Protein 7O6I (pdb70)

Organism: Homo sapiens (NCBI:txid9606)

InterPro domains:
  IPR000308 14-3-3 protein [PIRSF000868] (2-239)
  IPR000308 14-3-3 protein [PR00305] (35-64)
  IPR000308 14-3-3 protein [PR00305] (84-108)
  IPR000308 14-3-3 protein [PR00305] (115-137)
  IPR000308 14-3-3 protein [PR00305] (150-176)
  IPR000308 14-3-3 protein [PR00305] (177-203)
  IPR000308 14-3-3 protein [PR00305] (204-233)
  IPR000308 14-3-3 protein [PTHR18860] (4-234)
  IPR023409 14-3-3 protein, conserved site [PS00796] (41-51)
  IPR023409 14-3-3 protein, conserved site [PS00797] (213-232)
  IPR023410 14-3-3 domain [PF00244] (9-231)
  IPR023410 14-3-3 domain [SM00101] (3-244)
  IPR036815 14-3-3 domain superfamily [G3DSA:1.20.190.20] (1-242)
  IPR036815 14-3-3 domain superfamily [SSF48445] (1-232)
  IPR037435 14-3-3 protein sigma [cd10019] (1-242)

GO terms:
  GO:0001836 release of cytochrome c from mitochondria (P, IDA)
  GO:0008630 intrinsic apoptotic signaling pathway in response to DNA damage (P, IDA)
  GO:0005515 protein binding (F, IPI)
  GO:0050815 phosphoserine residue binding (F, IDA)
  GO:0005634 nucleus (C, IDA)
  GO:0005737 cytoplasm (C, IDA)
  GO:0005829 cytosol (C, IDA)
  GO:0045824 negative regulation of innate immune response (P, IDA)
  GO:0140311 protein sequestering activity (F, IDA)
  GO:0005737 cytoplasm (C, EXP)
  GO:0005576 extracellular region (C, TAS)
  GO:0008426 protein kinase C inhibitor activity (F, TAS)
  GO:0006469 negative regulation of protein kinase activity (P, TAS)
  GO:0007165 signal transduction (P, TAS)
  GO:0005829 cytosol (C, TAS)
  GO:0042802 identical protein binding (F, IPI)
  GO:0045296 cadherin binding (F, HDA)
  GO:0070062 extracellular exosome (C, HDA)
  GO:0045785 positive regulation of cell adhesion (P, IMP)
  GO:1903829 positive regulation of protein localization (P, IMP)

Structure (mmCIF, N/CA/C/O backbone):
data_7O6I
#
_entry.id   7O6I
#
_cell.length_a   82.662
_cell.length_b   112.582
_cell.length_c   62.687
_cell.angle_alpha   90.000
_cell.angle_beta   90.000
_cell.angle_gamma   90.000
#
_symmetry.space_group_name_H-M   'C 2 2 21'
#
loop_
_entity.id
_entity.type
_entity.pdbx_description
1 polymer '14-3-3 protein sigma'
2 polymer 'Transcription factor p65'
3 non-polymer 'CHLORIDE ION'
4 non-polymer '[5-methanoyl-2-[oxidanyl(oxidanylidene)-$l^{4}-azanyl]phenyl] 2-methyl-6-(trifluoromethyl)pyridine-3-carboxylate'
5 non-polymer 'CALCIUM ION'
6 water water
#
loop_
_atom_site.group_PDB
_atom_site.id
_atom_site.type_symbol
_atom_site.label_atom_id
_atom_site.label_alt_id
_atom_site.label_comp_id
_atom_site.label_asym_id
_atom_site.label_entity_id
_atom_site.label_seq_id
_atom_site.pdbx_PDB_ins_code
_atom_site.Cartn_x
_atom_site.Cartn_y
_atom_site.Cartn_z
_atom_site.occupancy
_atom_site.B_iso_or_equiv
_atom_site.auth_seq_id
_atom_site.auth_comp_id
_atom_site.auth_asym_id
_atom_site.auth_atom_id
_atom_site.pdbx_PDB_model_num
ATOM 1 N N . ALA A 1 2 ? -1.671 10.314 5.100 1.00 44.50 -3 ALA A N 1
ATOM 2 C CA . ALA A 1 2 ? -1.650 9.363 6.206 1.00 36.61 -3 ALA A CA 1
ATOM 3 C C . ALA A 1 2 ? -0.979 9.974 7.432 1.00 47.24 -3 ALA A C 1
ATOM 4 O O . ALA A 1 2 ? -1.028 9.406 8.526 1.00 50.81 -3 ALA A O 1
ATOM 6 N N . MET A 1 3 ? -0.352 11.136 7.240 1.00 38.18 -2 MET A N 1
ATOM 7 C CA . MET A 1 3 ? 0.346 11.844 8.304 1.00 20.16 -2 MET A CA 1
ATOM 8 C C . MET A 1 3 ? -0.453 13.010 8.866 1.00 13.76 -2 MET A C 1
ATOM 9 O O . MET A 1 3 ? 0.096 13.801 9.638 1.00 13.47 -2 MET A O 1
ATOM 14 N N . GLY A 1 4 ? -1.730 13.139 8.500 1.00 11.42 -1 GLY A N 1
ATOM 15 C CA . GLY A 1 4 ? -2.507 14.284 8.954 1.00 15.29 -1 GLY A CA 1
ATOM 16 C C . GLY A 1 4 ? -2.699 14.341 10.458 1.00 18.01 -1 GLY A C 1
ATOM 17 O O . GLY A 1 4 ? -2.877 15.423 11.026 1.00 14.36 -1 GLY A O 1
ATOM 18 N N . SER A 1 5 ? -2.666 13.192 11.128 1.00 12.42 0 SER A N 1
ATOM 19 C CA . SER A 1 5 ? -2.902 13.169 12.567 1.00 11.41 0 SER A CA 1
ATOM 20 C C . SER A 1 5 ? -1.630 13.328 13.397 1.00 11.45 0 SER A C 1
ATOM 21 O O . SER A 1 5 ? -1.723 13.412 14.625 1.00 10.98 0 SER A O 1
ATOM 24 N N . MET A 1 6 ? -0.452 13.386 12.779 1.00 8.19 1 MET A N 1
ATOM 25 C CA . MET A 1 6 ? 0.790 13.520 13.530 1.00 4.89 1 MET A CA 1
ATOM 26 C C . MET A 1 6 ? 1.270 14.965 13.549 1.00 10.08 1 MET A C 1
ATOM 27 O O . MET A 1 6 ? 1.165 15.680 12.549 1.00 11.95 1 MET A O 1
ATOM 32 N N . GLU A 1 7 ? 1.805 15.383 14.697 1.00 7.67 2 GLU A N 1
ATOM 33 C CA . GLU A 1 7 ? 2.331 16.736 14.846 1.00 12.15 2 GLU A CA 1
ATOM 34 C C . GLU A 1 7 ? 3.428 17.020 13.828 1.00 8.43 2 GLU A C 1
ATOM 35 O O . GLU A 1 7 ? 4.241 16.149 13.512 1.00 7.94 2 GLU A O 1
ATOM 41 N N . ARG A 1 8 ? 3.465 18.264 13.338 1.00 7.04 3 ARG A N 1
ATOM 42 C CA . ARG A 1 8 ? 4.559 18.694 12.469 1.00 9.60 3 ARG A CA 1
ATOM 43 C C . ARG A 1 8 ? 5.922 18.397 13.088 1.00 7.87 3 ARG A C 1
ATOM 44 O O . ARG A 1 8 ? 6.812 17.854 12.424 1.00 8.96 3 ARG A O 1
ATOM 52 N N . ALA A 1 9 ? 6.115 18.763 14.360 1.00 6.82 4 ALA A N 1
ATOM 53 C CA . ALA A 1 9 ? 7.422 18.548 14.979 1.00 6.53 4 ALA A CA 1
ATOM 54 C C . ALA A 1 9 ? 7.753 17.065 15.088 1.00 8.09 4 ALA A C 1
ATOM 55 O O . ALA A 1 9 ? 8.923 16.678 14.960 1.00 8.31 4 ALA A O 1
ATOM 57 N N . SER A 1 10 ? 6.744 16.222 15.323 1.00 5.26 5 SER A N 1
ATOM 58 C CA . SER A 1 10 ? 6.982 14.782 15.382 1.00 6.16 5 SER A CA 1
ATOM 59 C C . SER A 1 10 ? 7.351 14.223 14.012 1.00 6.52 5 SER A C 1
ATOM 60 O O . SER A 1 10 ? 8.203 13.332 13.911 1.00 7.45 5 SER A O 1
ATOM 63 N N . LEU A 1 11 ? 6.719 14.726 12.949 1.00 5.57 6 LEU A N 1
ATOM 64 C CA . LEU A 1 11 ? 7.089 14.295 11.605 1.00 5.00 6 LEU A CA 1
ATOM 65 C C . LEU A 1 11 ? 8.542 14.639 11.302 1.00 7.49 6 LEU A C 1
ATOM 66 O O . LEU A 1 11 ? 9.277 13.824 10.732 1.00 7.84 6 LEU A O 1
ATOM 71 N N . ILE A 1 12 ? 8.975 15.841 11.683 1.00 7.99 7 ILE A N 1
ATOM 72 C CA . ILE A 1 12 ? 10.359 16.245 11.446 1.00 10.48 7 ILE A CA 1
ATOM 73 C C . ILE A 1 12 ? 11.311 15.368 12.250 1.00 7.89 7 ILE A C 1
ATOM 74 O O . ILE A 1 12 ? 12.333 14.896 11.737 1.00 7.15 7 ILE A O 1
ATOM 79 N N . GLN A 1 13 ? 10.992 15.134 13.525 1.00 5.64 8 GLN A N 1
ATOM 80 C CA . GLN A 1 13 ? 11.854 14.288 14.345 1.00 9.85 8 GLN A CA 1
ATOM 81 C C . GLN A 1 13 ? 11.936 12.867 13.795 1.00 7.46 8 GLN A C 1
ATOM 82 O O . GLN A 1 13 ? 13.020 12.273 13.757 1.00 8.19 8 GLN A O 1
ATOM 88 N N . LYS A 1 14 ? 10.810 12.312 13.337 1.00 6.19 9 LYS A N 1
ATOM 89 C CA . LYS A 1 14 ? 10.843 10.974 12.754 1.00 6.16 9 LYS A CA 1
ATOM 90 C C . LYS A 1 14 ? 11.562 10.950 11.411 1.00 7.82 9 LYS A C 1
ATOM 91 O O . LYS A 1 14 ? 12.203 9.949 11.082 1.00 7.37 9 LYS A O 1
ATOM 97 N N . ALA A 1 15 ? 11.482 12.027 10.624 1.00 7.81 10 ALA A N 1
ATOM 98 C CA . ALA A 1 15 ? 12.276 12.084 9.398 1.00 6.53 10 ALA A CA 1
ATOM 99 C C . ALA A 1 15 ? 13.765 11.990 9.707 1.00 6.95 10 ALA A C 1
ATOM 100 O O . ALA A 1 15 ? 14.519 11.317 8.993 1.00 7.61 10 ALA A O 1
ATOM 102 N N . LYS A 1 16 ? 14.208 12.660 10.771 1.00 6.33 11 LYS A N 1
ATOM 103 C CA . LYS A 1 16 ? 15.612 12.571 11.159 1.00 8.86 11 LYS A CA 1
ATOM 104 C C . LYS A 1 16 ? 15.963 11.163 11.617 1.00 6.62 11 LYS A C 1
ATOM 105 O O . LYS A 1 16 ? 17.049 10.654 11.308 1.00 9.21 11 LYS A O 1
ATOM 111 N N . LEU A 1 17 ? 15.055 10.517 12.348 1.00 5.91 12 LEU A N 1
ATOM 112 C CA . LEU A 1 17 ? 15.283 9.136 12.761 1.00 10.45 12 LEU A CA 1
ATOM 113 C C . LEU A 1 17 ? 15.360 8.207 11.557 1.00 8.48 12 LEU A C 1
ATOM 114 O O . LEU A 1 17 ? 16.213 7.311 11.504 1.00 10.65 12 LEU A O 1
ATOM 119 N N . ALA A 1 18 ? 14.467 8.399 10.585 1.00 10.64 13 ALA A N 1
ATOM 120 C CA . ALA A 1 18 ? 14.456 7.537 9.408 1.00 8.59 13 ALA A CA 1
ATOM 121 C C . ALA A 1 18 ? 15.740 7.679 8.605 1.00 10.46 13 ALA A C 1
ATOM 122 O O . ALA A 1 18 ? 16.231 6.697 8.033 1.00 14.08 13 ALA A O 1
ATOM 124 N N . GLU A 1 19 ? 16.298 8.892 8.537 1.00 7.66 14 GLU A N 1
ATOM 125 C CA . GLU A 1 19 ? 17.573 9.053 7.846 1.00 11.83 14 GLU A CA 1
ATOM 126 C C . GLU A 1 19 ? 18.675 8.257 8.538 1.00 13.18 14 GLU A C 1
ATOM 127 O O . GLU A 1 19 ? 19.475 7.587 7.876 1.00 15.34 14 GLU A O 1
ATOM 133 N N . GLN A 1 20 ? 18.728 8.316 9.873 1.00 12.99 15 GLN A N 1
ATOM 134 C CA . GLN A 1 20 ? 19.718 7.540 10.619 1.00 16.67 15 GLN A CA 1
ATOM 135 C C . GLN A 1 20 ? 19.543 6.044 10.403 1.00 20.68 15 GLN A C 1
ATOM 136 O O . GLN A 1 20 ? 20.531 5.298 10.379 1.00 17.81 15 GLN A O 1
ATOM 142 N N . ALA A 1 21 ? 18.303 5.587 10.258 1.00 12.04 16 ALA A N 1
ATOM 143 C CA . ALA A 1 21 ? 18.007 4.185 10.006 1.00 12.67 16 ALA A CA 1
ATOM 144 C C . ALA A 1 21 ? 18.087 3.828 8.530 1.00 14.91 16 ALA A C 1
ATOM 145 O O . ALA A 1 21 ? 17.866 2.662 8.182 1.00 16.33 16 ALA A O 1
ATOM 147 N N . GLU A 1 22 ? 18.398 4.800 7.668 1.00 12.44 17 GLU A N 1
ATOM 148 C CA . GLU A 1 22 ? 18.442 4.599 6.219 1.00 16.31 17 GLU A CA 1
ATOM 149 C C . GLU A 1 22 ? 17.111 4.063 5.696 1.00 14.80 17 GLU A C 1
ATOM 150 O O . GLU A 1 22 ? 17.066 3.203 4.815 1.00 14.51 17 GLU A O 1
ATOM 156 N N . ARG A 1 23 ? 16.015 4.581 6.246 1.00 11.08 18 ARG A N 1
ATOM 157 C CA . ARG A 1 23 ? 14.659 4.241 5.815 1.00 10.38 18 ARG A CA 1
ATOM 158 C C . ARG A 1 23 ? 14.122 5.436 5.035 1.00 11.12 18 ARG A C 1
ATOM 159 O O . ARG A 1 23 ? 13.330 6.233 5.538 1.00 8.04 18 ARG A O 1
ATOM 167 N N . TYR A 1 24 ? 14.564 5.559 3.784 1.00 8.46 19 TYR A N 1
ATOM 168 C CA . TYR A 1 24 ? 14.331 6.807 3.064 1.00 8.31 19 TYR A CA 1
ATOM 169 C C . TYR A 1 24 ? 12.908 6.937 2.539 1.00 8.56 19 TYR A C 1
ATOM 170 O O . TYR A 1 24 ? 12.429 8.059 2.354 1.00 8.37 19 TYR A O 1
ATOM 179 N N A GLU A 1 25 ? 12.224 5.819 2.287 0.52 10.38 20 GLU A N 1
ATOM 180 N N B GLU A 1 25 ? 12.218 5.823 2.282 0.48 10.38 20 GLU A N 1
ATOM 181 C CA A GLU A 1 25 ? 10.810 5.900 1.934 0.52 9.93 20 GLU A CA 1
ATOM 182 C CA B GLU A 1 25 ? 10.805 5.925 1.931 0.48 9.93 20 GLU A CA 1
ATOM 183 C C A GLU A 1 25 ? 9.996 6.460 3.095 0.52 7.68 20 GLU A C 1
ATOM 184 C C B GLU A 1 25 ? 9.995 6.472 3.100 0.48 7.69 20 GLU A C 1
ATOM 185 O O A GLU A 1 25 ? 9.133 7.325 2.900 0.52 7.20 20 GLU A O 1
ATOM 186 O O B GLU A 1 25 ? 9.132 7.338 2.913 0.48 7.19 20 GLU A O 1
ATOM 197 N N . ASP A 1 26 ? 10.273 5.992 4.315 1.00 6.69 21 ASP A N 1
ATOM 198 C CA . ASP A 1 26 ? 9.656 6.571 5.509 1.00 6.72 21 ASP A CA 1
ATOM 199 C C . ASP A 1 26 ? 9.993 8.050 5.634 1.00 12.04 21 ASP A C 1
ATOM 200 O O . ASP A 1 26 ? 9.113 8.888 5.876 1.00 6.76 21 ASP A O 1
ATOM 205 N N . MET A 1 27 ? 11.284 8.371 5.533 1.00 7.10 22 MET A N 1
ATOM 206 C CA . MET A 1 27 ? 11.740 9.757 5.564 1.00 6.95 22 MET A CA 1
ATOM 207 C C . MET A 1 27 ? 10.973 10.641 4.595 1.00 7.24 22 MET A C 1
ATOM 208 O O . MET A 1 27 ? 10.528 11.734 4.966 1.00 6.40 22 MET A O 1
ATOM 213 N N . ALA A 1 28 ? 10.780 10.174 3.359 1.00 7.16 23 ALA A N 1
ATOM 214 C CA . ALA A 1 28 ? 10.045 10.966 2.381 1.00 6.93 23 ALA A CA 1
ATOM 215 C C . ALA A 1 28 ? 8.588 11.134 2.788 1.00 7.79 23 ALA A C 1
ATOM 216 O O . ALA A 1 28 ? 8.028 12.230 2.664 1.00 6.94 23 ALA A O 1
ATOM 218 N N . ALA A 1 29 ? 7.956 10.064 3.275 1.00 7.17 24 ALA A N 1
ATOM 219 C CA . ALA A 1 29 ? 6.565 10.168 3.703 1.00 3.84 24 ALA A CA 1
ATOM 220 C C . ALA A 1 29 ? 6.419 11.117 4.885 1.00 10.83 24 ALA A C 1
ATOM 221 O O . ALA A 1 29 ? 5.448 11.880 4.961 1.00 6.76 24 ALA A O 1
ATOM 223 N N . PHE A 1 30 ? 7.372 11.080 5.822 1.00 4.90 25 PHE A N 1
ATOM 224 C CA . PHE A 1 30 ? 7.317 12.002 6.951 1.00 8.78 25 PHE A CA 1
ATOM 225 C C . PHE A 1 30 ? 7.459 13.441 6.481 1.00 9.16 25 PHE A C 1
ATOM 226 O O . PHE A 1 30 ? 6.751 14.333 6.957 1.00 7.84 25 PHE A O 1
ATOM 234 N N . MET A 1 31 ? 8.350 13.693 5.531 1.00 5.63 26 MET A N 1
ATOM 235 C CA . MET A 1 31 ? 8.537 15.082 5.150 1.00 4.18 26 MET A CA 1
ATOM 236 C C . MET A 1 31 ? 7.429 15.556 4.223 1.00 5.91 26 MET A C 1
ATOM 237 O O . MET A 1 31 ? 7.123 16.754 4.199 1.00 7.79 26 MET A O 1
ATOM 242 N N . LYS A 1 32 ? 6.836 14.650 3.440 1.00 4.78 27 LYS A N 1
ATOM 243 C CA . LYS A 1 32 ? 5.624 15.005 2.707 1.00 8.87 27 LYS A CA 1
ATOM 244 C C . LYS A 1 32 ? 4.526 15.438 3.674 1.00 7.46 27 LYS A C 1
ATOM 245 O O . LYS A 1 32 ? 3.862 16.462 3.467 1.00 6.63 27 LYS A O 1
ATOM 251 N N . GLY A 1 33 ? 4.338 14.676 4.754 1.00 7.21 28 GLY A N 1
ATOM 252 C CA . GLY A 1 33 ? 3.378 15.080 5.772 1.00 5.24 28 GLY A CA 1
ATOM 253 C C . GLY A 1 33 ? 3.703 16.434 6.380 1.00 6.93 28 GLY A C 1
ATOM 254 O O . GLY A 1 33 ? 2.808 17.248 6.619 1.00 6.53 28 GLY A O 1
ATOM 255 N N . ALA A 1 34 ? 4.992 16.696 6.627 1.00 5.20 29 ALA A N 1
ATOM 256 C CA . ALA A 1 34 ? 5.397 17.979 7.200 1.00 6.22 29 ALA A CA 1
ATOM 257 C C . ALA A 1 34 ? 5.097 19.133 6.250 1.00 8.63 29 ALA A C 1
ATOM 258 O O . ALA A 1 34 ? 4.595 20.184 6.671 1.00 7.20 29 ALA A O 1
ATOM 260 N N . VAL A 1 35 ? 5.397 18.956 4.962 1.00 6.33 30 VAL A N 1
ATOM 261 C CA . VAL A 1 35 ? 5.061 19.977 3.972 1.00 5.96 30 VAL A CA 1
ATOM 262 C C . VAL A 1 35 ? 3.560 20.236 3.972 1.00 9.19 30 VAL A C 1
ATOM 263 O O . VAL A 1 35 ? 3.111 21.389 3.941 1.00 7.93 30 VAL A O 1
ATOM 267 N N . GLU A 1 36 ? 2.760 19.170 4.024 1.00 7.99 31 GLU A N 1
ATOM 268 C CA . GLU A 1 36 ? 1.315 19.318 3.917 1.00 9.06 31 GLU A CA 1
ATOM 269 C C . GLU A 1 36 ? 0.684 19.956 5.149 1.00 7.03 31 GLU A C 1
ATOM 270 O O . GLU A 1 36 ? -0.514 20.255 5.117 1.00 7.44 31 GLU A O 1
ATOM 276 N N . LYS A 1 37 ? 1.454 20.199 6.215 1.00 7.35 32 LYS A N 1
ATOM 277 C CA . LYS A 1 37 ? 0.951 21.025 7.311 1.00 5.52 32 LYS A CA 1
ATOM 278 C C . LYS A 1 37 ? 0.728 22.468 6.883 1.00 6.85 32 LYS A C 1
ATOM 279 O O . LYS A 1 37 ? 0.009 23.200 7.569 1.00 6.66 32 LYS A O 1
ATOM 285 N N . GLY A 1 38 ? 1.325 22.893 5.773 1.00 11.32 33 GLY A N 1
ATOM 286 C CA . GLY A 1 38 ? 1.049 24.185 5.190 1.00 9.00 33 GLY A CA 1
ATOM 287 C C . GLY A 1 38 ? 2.039 25.271 5.549 1.00 10.31 33 GLY A C 1
ATOM 288 O O . GLY A 1 38 ? 2.059 26.312 4.883 1.00 12.72 33 GLY A O 1
ATOM 289 N N . GLU A 1 39 ? 2.857 25.061 6.575 1.00 7.71 34 GLU A N 1
ATOM 290 C CA . GLU A 1 39 ? 3.853 26.047 6.962 1.00 8.59 34 GLU A CA 1
ATOM 291 C C . GLU A 1 39 ? 5.070 25.975 6.046 1.00 10.60 34 GLU A C 1
ATOM 292 O O . GLU A 1 39 ? 5.383 24.930 5.468 1.00 10.08 34 GLU A O 1
ATOM 298 N N . GLU A 1 40 ? 5.754 27.109 5.914 1.00 9.95 35 GLU A N 1
ATOM 299 C CA . GLU A 1 40 ? 7.008 27.140 5.177 1.00 9.42 35 GLU A CA 1
ATOM 300 C C . GLU A 1 40 ? 8.047 26.279 5.895 1.00 9.80 35 GLU A C 1
ATOM 301 O O . GLU A 1 40 ? 7.914 25.960 7.079 1.00 6.91 35 GLU A O 1
ATOM 307 N N . LEU A 1 41 ? 9.081 25.876 5.156 1.00 7.28 36 LEU A N 1
ATOM 308 C CA . LEU A 1 41 ? 10.113 24.999 5.693 1.00 2.91 36 LEU A CA 1
ATOM 309 C C . LEU A 1 41 ? 11.374 25.791 5.996 1.00 7.43 36 LEU A C 1
ATOM 310 O O . LEU A 1 41 ? 11.745 26.702 5.248 1.00 7.74 36 LEU A O 1
ATOM 315 N N . SER A 1 42 ? 12.042 25.423 7.082 1.00 9.70 37 SER A N 1
ATOM 316 C CA . SER A 1 42 ? 13.321 26.029 7.431 1.00 7.40 37 SER A CA 1
ATOM 317 C C . SER A 1 42 ? 14.420 25.474 6.532 1.00 6.34 37 SER A C 1
ATOM 318 O O . SER A 1 42 ? 14.192 24.543 5.761 1.00 8.68 37 SER A O 1
ATOM 328 N N . GLU A 1 44 ? 17.067 23.729 7.429 1.00 6.02 39 GLU A N 1
ATOM 329 C CA . GLU A 1 44 ? 17.277 22.334 7.813 1.00 7.39 39 GLU A CA 1
ATOM 330 C C . GLU A 1 44 ? 16.164 21.440 7.265 1.00 6.83 39 GLU A C 1
ATOM 331 O O . GLU A 1 44 ? 16.416 20.348 6.751 1.00 7.90 39 GLU A O 1
ATOM 337 N N . GLU A 1 45 ? 14.923 21.919 7.373 1.00 4.65 40 GLU A N 1
ATOM 338 C CA . GLU A 1 45 ? 13.779 21.125 6.927 1.00 6.84 40 GLU A CA 1
ATOM 339 C C . GLU A 1 45 ? 13.772 20.946 5.411 1.00 9.91 40 GLU A C 1
ATOM 340 O O . GLU A 1 45 ? 13.412 19.871 4.912 1.00 9.37 40 GLU A O 1
ATOM 346 N N . ARG A 1 46 ? 14.150 21.986 4.661 1.00 5.81 41 ARG A N 1
ATOM 347 C CA . ARG A 1 46 ? 14.273 21.838 3.213 1.00 6.39 41 ARG A CA 1
ATOM 348 C C . ARG A 1 46 ? 15.279 20.755 2.861 1.00 8.74 41 ARG A C 1
ATOM 349 O O . ARG A 1 46 ? 15.057 19.959 1.939 1.00 7.89 41 ARG A O 1
ATOM 357 N N . ASN A 1 47 ? 16.395 20.701 3.590 1.00 7.59 42 ASN A N 1
ATOM 358 C CA . ASN A 1 47 ? 17.408 19.708 3.268 1.00 8.35 42 ASN A CA 1
ATOM 359 C C . ASN A 1 47 ? 16.933 18.303 3.603 1.00 7.28 42 ASN A C 1
ATOM 360 O O . ASN A 1 47 ? 17.264 17.361 2.883 1.00 10.24 42 ASN A O 1
ATOM 365 N N . LEU A 1 48 ? 16.143 18.145 4.671 1.00 7.90 43 LEU A N 1
ATOM 366 C CA . LEU A 1 48 ? 15.559 16.839 4.969 1.00 8.08 43 LEU A CA 1
ATOM 367 C C . LEU A 1 48 ? 14.627 16.386 3.849 1.00 7.80 43 LEU A C 1
ATOM 368 O O . LEU A 1 48 ? 14.660 15.221 3.431 1.00 8.30 43 LEU A O 1
ATOM 373 N N . LEU A 1 49 ? 13.773 17.291 3.371 1.00 5.64 44 LEU A N 1
ATOM 374 C CA . LEU A 1 49 ? 12.900 16.974 2.242 1.00 6.89 44 LEU A CA 1
ATOM 375 C C . LEU A 1 49 ? 13.717 16.522 1.042 1.00 10.88 44 LEU A C 1
ATOM 376 O O . LEU A 1 49 ? 13.437 15.479 0.439 1.00 6.93 44 LEU A O 1
ATOM 381 N N . SER A 1 50 ? 14.750 17.296 0.696 1.00 7.30 45 SER A N 1
ATOM 382 C CA . SER A 1 50 ? 15.568 16.996 -0.475 1.00 9.41 45 SER A CA 1
ATOM 383 C C . SER A 1 50 ? 16.287 15.660 -0.329 1.00 10.51 45 SER A C 1
ATOM 384 O O . SER A 1 50 ? 16.290 14.844 -1.259 1.00 9.87 45 SER A O 1
ATOM 387 N N . VAL A 1 51 ? 16.909 15.419 0.831 1.00 5.08 46 VAL A N 1
ATOM 388 C CA . VAL A 1 51 ? 17.667 14.180 1.022 1.00 5.78 46 VAL A CA 1
ATOM 389 C C . VAL A 1 51 ? 16.748 12.967 0.922 1.00 9.51 46 VAL A C 1
ATOM 390 O O . VAL A 1 51 ? 17.112 11.940 0.335 1.00 7.32 46 VAL A O 1
ATOM 394 N N . ALA A 1 52 ? 15.545 13.064 1.492 1.00 7.30 47 ALA A N 1
ATOM 395 C CA . ALA A 1 52 ? 14.630 11.926 1.490 1.00 8.12 47 ALA A CA 1
ATOM 396 C C . ALA A 1 52 ? 14.251 11.522 0.071 1.00 6.92 47 ALA A C 1
ATOM 397 O O . ALA A 1 52 ? 14.366 10.352 -0.311 1.00 8.28 47 ALA A O 1
ATOM 399 N N . TYR A 1 53 ? 13.792 12.479 -0.729 1.00 6.70 48 TYR A N 1
ATOM 400 C CA . TYR A 1 53 ? 13.327 12.132 -2.064 1.00 8.14 48 TYR A CA 1
ATOM 401 C C . TYR A 1 53 ? 14.489 11.840 -3.002 1.00 8.57 48 TYR A C 1
ATOM 402 O O . TYR A 1 53 ? 14.337 11.051 -3.940 1.00 8.23 48 TYR A O 1
ATOM 411 N N . LYS A 1 54 ? 15.656 12.439 -2.748 1.00 7.94 49 LYS A N 1
ATOM 412 C CA . LYS A 1 54 ? 16.824 12.160 -3.574 1.00 9.90 49 LYS A CA 1
ATOM 413 C C . LYS A 1 54 ? 17.228 10.699 -3.450 1.00 11.49 49 LYS A C 1
ATOM 414 O O . LYS A 1 54 ? 17.614 10.061 -4.438 1.00 10.37 49 LYS A O 1
ATOM 420 N N . ASN A 1 55 ? 17.141 10.155 -2.236 1.00 7.52 50 ASN A N 1
ATOM 421 C CA . ASN A 1 55 ? 17.466 8.752 -2.016 1.00 9.70 50 ASN A CA 1
ATOM 422 C C . ASN A 1 55 ? 16.414 7.841 -2.629 1.00 11.46 50 ASN A C 1
ATOM 423 O O . ASN A 1 55 ? 16.753 6.826 -3.248 1.00 10.55 50 ASN A O 1
ATOM 428 N N . VAL A 1 56 ? 15.134 8.184 -2.468 1.00 6.92 51 VAL A N 1
ATOM 429 C CA . VAL A 1 56 ? 14.066 7.353 -3.021 1.00 4.29 51 VAL A CA 1
ATOM 430 C C . VAL A 1 56 ? 14.176 7.295 -4.538 1.00 10.28 51 VAL A C 1
ATOM 431 O O . VAL A 1 56 ? 14.243 6.215 -5.135 1.00 7.17 51 VAL A O 1
ATOM 435 N N . VAL A 1 57 ? 14.197 8.462 -5.187 1.00 7.06 52 VAL A N 1
ATOM 436 C CA . VAL A 1 57 ? 14.264 8.481 -6.642 1.00 6.01 52 VAL A CA 1
ATOM 437 C C . VAL A 1 57 ? 15.606 7.945 -7.125 1.00 11.11 52 VAL A C 1
ATOM 438 O O . VAL A 1 57 ? 15.696 7.382 -8.225 1.00 9.12 52 VAL A O 1
ATOM 442 N N . GLY A 1 58 ? 16.659 8.079 -6.314 1.00 9.68 53 GLY A N 1
ATOM 443 C CA . GLY A 1 58 ? 17.958 7.564 -6.719 1.00 12.98 53 GLY A CA 1
ATOM 444 C C . GLY A 1 58 ? 17.972 6.052 -6.843 1.00 13.43 53 GLY A C 1
ATOM 445 O O . GLY A 1 58 ? 18.579 5.501 -7.765 1.00 14.06 53 GLY A O 1
ATOM 446 N N . GLY A 1 59 ? 17.307 5.359 -5.918 1.00 14.91 54 GLY A N 1
ATOM 447 C CA . GLY A 1 59 ? 17.179 3.918 -6.050 1.00 12.54 54 GLY A CA 1
ATOM 448 C C . GLY A 1 59 ? 16.339 3.520 -7.250 1.00 14.41 54 GLY A C 1
ATOM 449 O O . GLY A 1 59 ? 16.634 2.528 -7.926 1.00 12.17 54 GLY A O 1
ATOM 450 N N . GLN A 1 60 ? 15.289 4.294 -7.541 1.00 8.98 55 GLN A N 1
ATOM 451 C CA . GLN A 1 60 ? 14.451 3.997 -8.697 1.00 11.41 55 GLN A CA 1
ATOM 452 C C . GLN A 1 60 ? 15.204 4.245 -9.996 1.00 13.26 55 GLN A C 1
ATOM 453 O O . GLN A 1 60 ? 15.079 3.467 -10.948 1.00 9.99 55 GLN A O 1
ATOM 459 N N . ARG A 1 61 ? 15.974 5.337 -10.062 1.00 5.91 56 ARG A N 1
ATOM 460 C CA . ARG A 1 61 ? 16.762 5.607 -11.262 1.00 8.47 56 ARG A CA 1
ATOM 461 C C . ARG A 1 61 ? 17.803 4.520 -11.492 1.00 10.69 56 ARG A C 1
ATOM 462 O O . ARG A 1 61 ? 17.994 4.066 -12.626 1.00 10.85 56 ARG A O 1
ATOM 470 N N . ALA A 1 62 ? 18.484 4.089 -10.429 1.00 8.96 57 ALA A N 1
ATOM 471 C CA . ALA A 1 62 ? 19.457 3.012 -10.563 1.00 10.73 57 ALA A CA 1
ATOM 472 C C . ALA A 1 62 ? 18.799 1.742 -11.083 1.00 11.77 57 ALA A C 1
ATOM 473 O O . ALA A 1 62 ? 19.337 1.078 -11.976 1.00 10.83 57 ALA A O 1
ATOM 475 N N . ALA A 1 63 ? 17.622 1.398 -10.548 1.00 10.71 58 ALA A N 1
ATOM 476 C CA . ALA A 1 63 ? 16.927 0.192 -10.998 1.00 8.39 58 ALA A CA 1
ATOM 477 C C . ALA A 1 63 ? 16.449 0.330 -12.439 1.00 9.75 58 ALA A C 1
ATOM 478 O O . ALA A 1 63 ? 16.548 -0.619 -13.226 1.00 7.92 58 ALA A O 1
ATOM 480 N N . TRP A 1 64 ? 15.925 1.503 -12.801 1.00 10.51 59 TRP A N 1
ATOM 481 C CA . TRP A 1 64 ? 15.477 1.724 -14.172 1.00 10.41 59 TRP A CA 1
ATOM 482 C C . TRP A 1 64 ? 16.620 1.556 -15.168 1.00 9.14 59 TRP A C 1
ATOM 483 O O . TRP A 1 64 ? 16.432 0.975 -16.243 1.00 10.18 59 TRP A O 1
ATOM 494 N N . ARG A 1 65 ? 17.815 2.048 -14.829 1.00 11.67 60 ARG A N 1
ATOM 495 C CA . ARG A 1 65 ? 18.942 1.918 -15.750 1.00 12.32 60 ARG A CA 1
ATOM 496 C C . ARG A 1 65 ? 19.359 0.464 -15.916 1.00 16.84 60 ARG A C 1
ATOM 497 O O . ARG A 1 65 ? 19.691 0.035 -17.027 1.00 15.36 60 ARG A O 1
ATOM 505 N N . VAL A 1 66 ? 19.354 -0.309 -14.826 1.00 9.94 61 VAL A N 1
ATOM 506 C CA . VAL A 1 66 ? 19.672 -1.732 -14.929 1.00 7.77 61 VAL A CA 1
ATOM 507 C C . VAL A 1 66 ? 18.681 -2.422 -15.856 1.00 13.59 61 VAL A C 1
ATOM 508 O O . VAL A 1 66 ? 19.066 -3.164 -16.770 1.00 13.69 61 VAL A O 1
ATOM 512 N N . LEU A 1 67 ? 17.388 -2.164 -15.652 1.00 8.48 62 LEU A N 1
ATOM 513 C CA . LEU A 1 67 ? 16.361 -2.841 -16.438 1.00 9.38 62 LEU A CA 1
ATOM 514 C C . LEU A 1 67 ? 16.351 -2.355 -17.879 1.00 13.88 62 LEU A C 1
ATOM 515 O O . LEU A 1 67 ? 16.132 -3.147 -18.804 1.00 14.09 62 LEU A O 1
ATOM 520 N N A SER A 1 68 ? 16.582 -1.057 -18.090 0.64 12.54 63 SER A N 1
ATOM 521 N N B SER A 1 68 ? 16.570 -1.054 -18.091 0.36 12.58 63 SER A N 1
ATOM 522 C CA A SER A 1 68 ? 16.628 -0.531 -19.450 0.64 15.84 63 SER A CA 1
ATOM 523 C CA B SER A 1 68 ? 16.631 -0.530 -19.451 0.36 15.81 63 SER A CA 1
ATOM 524 C C A SER A 1 68 ? 17.788 -1.138 -20.228 0.64 16.46 63 SER A C 1
ATOM 525 C C B SER A 1 68 ? 17.783 -1.155 -20.224 0.36 16.49 63 SER A C 1
ATOM 526 O O A SER A 1 68 ? 17.655 -1.441 -21.420 0.64 18.23 63 SER A O 1
ATOM 527 O O B SER A 1 68 ? 17.644 -1.477 -21.410 0.36 18.26 63 SER A O 1
ATOM 532 N N . SER A 1 69 ? 18.926 -1.344 -19.563 1.00 13.90 64 SER A N 1
ATOM 533 C CA . SER A 1 69 ? 20.073 -1.966 -20.216 1.00 15.57 64 SER A CA 1
ATOM 534 C C . SER A 1 69 ? 19.782 -3.415 -20.588 1.00 21.29 64 SER A C 1
ATOM 535 O O . SER A 1 69 ? 20.123 -3.859 -21.691 1.00 19.12 64 SER A O 1
ATOM 538 N N . ILE A 1 70 ? 19.157 -4.169 -19.681 1.00 14.74 65 ILE A N 1
ATOM 539 C CA . ILE A 1 70 ? 18.768 -5.539 -20.008 1.00 17.63 65 ILE A CA 1
ATOM 540 C C . ILE A 1 70 ? 17.775 -5.543 -21.162 1.00 16.63 65 ILE A C 1
ATOM 541 O O . ILE A 1 70 ? 17.847 -6.388 -22.063 1.00 22.47 65 ILE A O 1
ATOM 546 N N . GLU A 1 71 ? 16.845 -4.585 -21.164 1.00 14.83 66 GLU A N 1
ATOM 547 C CA . GLU A 1 71 ? 15.833 -4.524 -22.214 1.00 15.97 66 GLU A CA 1
ATOM 548 C C . GLU A 1 71 ? 16.458 -4.233 -23.574 1.00 30.75 66 GLU A C 1
ATOM 549 O O . GLU A 1 71 ? 16.068 -4.836 -24.581 1.00 26.12 66 GLU A O 1
ATOM 555 N N . GLN A 1 72 ? 17.428 -3.315 -23.626 1.00 21.85 67 GLN A N 1
ATOM 556 C CA . GLN A 1 72 ? 18.084 -3.009 -24.897 1.00 37.44 67 GLN A CA 1
ATOM 557 C C . GLN A 1 72 ? 18.896 -4.194 -25.406 1.00 34.38 67 GLN A C 1
ATOM 558 O O . GLN A 1 72 ? 18.976 -4.421 -26.619 1.00 45.15 67 GLN A O 1
ATOM 564 N N . LYS A 1 73 ? 19.507 -4.960 -24.499 1.00 31.31 68 LYS A N 1
ATOM 565 C CA . LYS A 1 73 ? 20.246 -6.145 -24.923 1.00 33.59 68 LYS A CA 1
ATOM 566 C C . LYS A 1 73 ? 19.315 -7.177 -25.548 1.00 43.89 68 LYS A C 1
ATOM 567 O O . LYS A 1 73 ? 19.686 -7.857 -26.512 1.00 42.43 68 LYS A O 1
ATOM 570 N N . SER A 1 74 ? 18.094 -7.299 -25.021 1.00 37.18 69 SER A N 1
ATOM 571 C CA . SER A 1 74 ? 17.134 -8.255 -25.561 1.00 44.53 69 SER A CA 1
ATOM 572 C C . SER A 1 74 ? 16.624 -7.861 -26.941 1.00 41.65 69 SER A C 1
ATOM 573 O O . SER A 1 74 ? 16.097 -8.716 -27.660 1.00 53.92 69 SER A O 1
ATOM 576 N N . ASN A 1 75 ? 16.760 -6.596 -27.325 1.00 48.43 70 ASN A N 1
ATOM 577 C CA . ASN A 1 75 ? 16.288 -6.136 -28.626 1.00 53.69 70 ASN A CA 1
ATOM 578 C C . ASN A 1 75 ? 17.453 -5.928 -29.588 1.00 47.36 70 ASN A C 1
ATOM 579 O O . ASN A 1 75 ? 17.441 -5.006 -30.403 1.00 68.51 70 ASN A O 1
ATOM 584 N N . GLY A 1 83 ? 10.250 -12.879 -23.953 1.00 35.97 78 GLY A N 1
ATOM 585 C CA . GLY A 1 83 ? 8.907 -12.520 -23.531 1.00 27.78 78 GLY A CA 1
ATOM 586 C C . GLY A 1 83 ? 8.786 -11.068 -23.151 1.00 18.28 78 GLY A C 1
ATOM 587 O O . GLY A 1 83 ? 9.767 -10.318 -23.228 1.00 20.20 78 GLY A O 1
ATOM 588 N N . PRO A 1 84 ? 7.591 -10.658 -22.732 1.00 21.93 79 PRO A N 1
ATOM 589 C CA . PRO A 1 84 ? 7.360 -9.259 -22.381 1.00 17.05 79 PRO A CA 1
ATOM 590 C C . PRO A 1 84 ? 7.808 -8.872 -20.980 1.00 18.24 79 PRO A C 1
ATOM 591 O O . PRO A 1 84 ? 7.608 -7.716 -20.589 1.00 15.93 79 PRO A O 1
ATOM 595 N N . GLU A 1 85 ? 8.458 -9.774 -20.237 1.00 15.42 80 GLU A N 1
ATOM 596 C CA . GLU A 1 85 ? 8.649 -9.558 -18.807 1.00 14.37 80 GLU A CA 1
ATOM 597 C C . GLU A 1 85 ? 9.587 -8.387 -18.531 1.00 10.67 80 GLU A C 1
ATOM 598 O O . GLU A 1 85 ? 9.309 -7.556 -17.660 1.00 12.24 80 GLU A O 1
ATOM 604 N N . VAL A 1 86 ? 10.722 -8.324 -19.233 1.00 14.18 81 VAL A N 1
ATOM 605 C CA . VAL A 1 86 ? 11.684 -7.251 -18.982 1.00 14.59 81 VAL A CA 1
ATOM 606 C C . VAL A 1 86 ? 11.048 -5.895 -19.260 1.00 13.34 81 VAL A C 1
ATOM 607 O O . VAL A 1 86 ? 11.167 -4.958 -18.461 1.00 10.82 81 VAL A O 1
ATOM 611 N N . ARG A 1 87 ? 10.359 -5.771 -20.400 1.00 12.71 82 ARG A N 1
ATOM 612 C CA . ARG A 1 87 ? 9.677 -4.518 -20.710 1.00 11.99 82 ARG A CA 1
ATOM 613 C C . ARG A 1 87 ? 8.604 -4.203 -19.678 1.00 10.86 82 ARG A C 1
ATOM 614 O O . ARG A 1 87 ? 8.483 -3.057 -19.231 1.00 13.43 82 ARG A O 1
ATOM 622 N N . GLU A 1 88 ? 7.809 -5.206 -19.295 1.00 11.59 83 GLU A N 1
ATOM 623 C CA . GLU A 1 88 ? 6.753 -4.983 -18.309 1.00 7.16 83 GLU A CA 1
ATOM 624 C C . GLU A 1 88 ? 7.322 -4.483 -16.990 1.00 11.31 83 GLU A C 1
ATOM 625 O O . GLU A 1 88 ? 6.770 -3.562 -16.374 1.00 10.03 83 GLU A O 1
ATOM 631 N N . TYR A 1 89 ? 8.417 -5.094 -16.531 1.00 8.34 84 TYR A N 1
ATOM 632 C CA . TYR A 1 89 ? 8.966 -4.732 -15.231 1.00 12.79 84 TYR A CA 1
ATOM 633 C C . TYR A 1 89 ? 9.654 -3.373 -15.291 1.00 11.51 84 TYR A C 1
ATOM 634 O O . TYR A 1 89 ? 9.555 -2.577 -14.349 1.00 9.84 84 TYR A O 1
ATOM 643 N N . ARG A 1 90 ? 10.338 -3.080 -16.401 1.00 10.76 85 ARG A N 1
ATOM 644 C CA . ARG A 1 90 ? 10.899 -1.744 -16.580 1.00 12.47 85 ARG A CA 1
ATOM 645 C C . ARG A 1 90 ? 9.798 -0.687 -16.563 1.00 11.92 85 ARG A C 1
ATOM 646 O O . ARG A 1 90 ? 9.940 0.359 -15.918 1.00 10.23 85 ARG A O 1
ATOM 654 N N . GLU A 1 91 ? 8.684 -0.955 -17.251 1.00 11.69 86 GLU A N 1
ATOM 655 C CA . GLU A 1 91 ? 7.551 -0.034 -17.241 1.00 9.13 86 GLU A CA 1
ATOM 656 C C . GLU A 1 91 ? 7.015 0.184 -15.830 1.00 11.49 86 GLU A C 1
ATOM 657 O O . GLU A 1 91 ? 6.659 1.308 -15.462 1.00 14.43 86 GLU A O 1
ATOM 663 N N . LYS A 1 92 ? 6.944 -0.880 -15.029 1.00 10.49 87 LYS A N 1
ATOM 664 C CA . LYS A 1 92 ? 6.439 -0.754 -13.665 1.00 11.08 87 LYS A CA 1
ATOM 665 C C . LYS A 1 92 ? 7.338 0.151 -12.832 1.00 11.90 87 LYS A C 1
ATOM 666 O O . LYS A 1 92 ? 6.858 1.066 -12.154 1.00 9.97 87 LYS A O 1
ATOM 672 N N . VAL A 1 93 ? 8.650 -0.097 -12.873 1.00 11.22 88 VAL A N 1
ATOM 673 C CA . VAL A 1 93 ? 9.600 0.753 -12.160 1.00 11.72 88 VAL A CA 1
ATOM 674 C C . VAL A 1 93 ? 9.531 2.179 -12.685 1.00 10.42 88 VAL A C 1
ATOM 675 O O . VAL A 1 93 ? 9.521 3.145 -11.910 1.00 10.38 88 VAL A O 1
ATOM 679 N N . GLU A 1 94 ? 9.468 2.332 -14.010 1.00 9.33 89 GLU A N 1
ATOM 680 C CA . GLU A 1 94 ? 9.370 3.657 -14.611 1.00 11.10 89 GLU A CA 1
ATOM 681 C C . GLU A 1 94 ? 8.124 4.395 -14.128 1.00 13.22 89 GLU A C 1
ATOM 682 O O . GLU A 1 94 ? 8.183 5.585 -13.795 1.00 9.27 89 GLU A O 1
ATOM 688 N N . THR A 1 95 ? 6.988 3.699 -14.065 1.00 10.95 90 THR A N 1
ATOM 689 C CA . THR A 1 95 ? 5.762 4.332 -13.586 1.00 9.10 90 THR A CA 1
ATOM 690 C C . THR A 1 95 ? 5.883 4.733 -12.121 1.00 9.24 90 THR A C 1
ATOM 691 O O . THR A 1 95 ? 5.394 5.795 -11.714 1.00 8.85 90 THR A O 1
ATOM 695 N N A GLU A 1 96 ? 6.525 3.894 -11.305 0.46 8.17 91 GLU A N 1
ATOM 696 N N B GLU A 1 96 ? 6.535 3.896 -11.314 0.54 8.14 91 GLU A N 1
ATOM 697 C CA A GLU A 1 96 ? 6.709 4.247 -9.901 0.46 8.71 91 GLU A CA 1
ATOM 698 C CA B GLU A 1 96 ? 6.719 4.223 -9.906 0.54 8.67 91 GLU A CA 1
ATOM 699 C C A GLU A 1 96 ? 7.621 5.458 -9.759 0.46 11.70 91 GLU A C 1
ATOM 700 C C B GLU A 1 96 ? 7.630 5.436 -9.746 0.54 11.74 91 GLU A C 1
ATOM 701 O O A GLU A 1 96 ? 7.350 6.354 -8.950 0.46 7.79 91 GLU A O 1
ATOM 702 O O B GLU A 1 96 ? 7.362 6.317 -8.920 0.54 7.77 91 GLU A O 1
ATOM 713 N N . LEU A 1 97 ? 8.699 5.502 -10.543 1.00 9.58 92 LEU A N 1
ATOM 714 C CA . LEU A 1 97 ? 9.581 6.667 -10.542 1.00 13.56 92 LEU A CA 1
ATOM 715 C C . LEU A 1 97 ? 8.827 7.932 -10.928 1.00 10.04 92 LEU A C 1
ATOM 716 O O . LEU A 1 97 ? 8.974 8.981 -10.285 1.00 8.85 92 LEU A O 1
ATOM 721 N N . GLN A 1 98 ? 8.027 7.859 -11.998 1.00 7.85 93 GLN A N 1
ATOM 722 C CA . GLN A 1 98 ? 7.279 9.034 -12.427 1.00 8.20 93 GLN A CA 1
ATOM 723 C C . GLN A 1 98 ? 6.310 9.494 -11.349 1.00 10.84 93 GLN A C 1
ATOM 724 O O . GLN A 1 98 ? 6.084 10.698 -11.189 1.00 11.00 93 GLN A O 1
ATOM 730 N N . GLY A 1 99 ? 5.738 8.558 -10.593 1.00 8.88 94 GLY A N 1
ATOM 731 C CA . GLY A 1 99 ? 4.838 8.952 -9.522 1.00 9.24 94 GLY A CA 1
ATOM 732 C C . GLY A 1 99 ? 5.551 9.701 -8.413 1.00 7.49 94 GLY A C 1
ATOM 733 O O . GLY A 1 99 ? 5.018 10.670 -7.869 1.00 10.57 94 GLY A O 1
ATOM 734 N N . VAL A 1 100 ? 6.766 9.268 -8.068 1.00 5.73 95 VAL A N 1
ATOM 735 C CA . VAL A 1 100 ? 7.557 9.9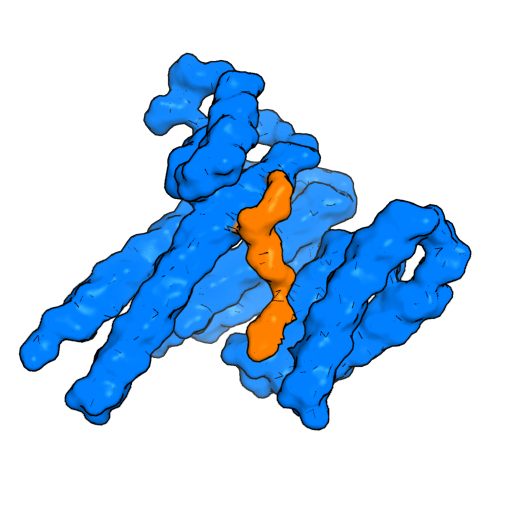72 -7.059 1.00 6.34 95 VAL A CA 1
ATOM 736 C C . VAL A 1 100 ? 7.909 11.379 -7.539 1.00 7.17 95 VAL A C 1
ATOM 737 O O . VAL A 1 100 ? 7.775 12.359 -6.798 1.00 8.17 95 VAL A O 1
ATOM 741 N N . CYS A 1 101 ? 8.359 11.502 -8.790 1.00 8.33 96 CYS A N 1
ATOM 742 C CA . CYS A 1 101 ? 8.671 12.825 -9.320 1.00 7.99 96 CYS A CA 1
ATOM 743 C C . CYS A 1 101 ? 7.439 13.720 -9.313 1.00 9.93 96 CYS A C 1
ATOM 744 O O . CYS A 1 101 ? 7.514 14.884 -8.902 1.00 10.43 96 CYS A O 1
ATOM 747 N N . ASP A 1 102 ? 6.292 13.185 -9.748 1.00 7.58 97 ASP A N 1
ATOM 748 C CA . ASP A 1 102 ? 5.055 13.963 -9.755 1.00 8.01 97 ASP A CA 1
ATOM 749 C C . ASP A 1 102 ? 4.671 14.397 -8.348 1.00 7.34 97 ASP A C 1
ATOM 750 O O . ASP A 1 102 ? 4.136 15.493 -8.151 1.00 7.29 97 ASP A O 1
ATOM 755 N N . THR A 1 103 ? 4.926 13.544 -7.358 1.00 8.44 98 THR A N 1
ATOM 756 C CA . THR A 1 103 ? 4.612 13.895 -5.978 1.00 8.76 98 THR A CA 1
ATOM 757 C C . THR A 1 103 ? 5.465 15.065 -5.507 1.00 8.10 98 THR A C 1
ATOM 758 O O . THR A 1 103 ? 4.953 16.013 -4.901 1.00 7.39 98 THR A O 1
ATOM 762 N N . VAL A 1 104 ? 6.772 15.015 -5.784 1.00 6.55 99 VAL A N 1
ATOM 763 C CA . VAL A 1 104 ? 7.669 16.106 -5.401 1.00 8.32 99 VAL A CA 1
ATOM 764 C C . VAL A 1 104 ? 7.274 17.389 -6.117 1.00 9.44 99 VAL A C 1
ATOM 765 O O . VAL A 1 104 ? 7.171 18.461 -5.508 1.00 7.52 99 VAL A O 1
ATOM 769 N N . LEU A 1 105 ? 7.056 17.300 -7.432 1.00 4.90 100 LEU A N 1
ATOM 770 C CA . LEU A 1 105 ? 6.651 18.483 -8.183 1.00 7.50 100 LEU A CA 1
ATOM 771 C C . LEU A 1 105 ? 5.340 19.048 -7.656 1.00 8.25 100 LEU A C 1
ATOM 772 O O . LEU A 1 105 ? 5.157 20.274 -7.625 1.00 9.14 100 LEU A O 1
ATOM 777 N N . GLY A 1 106 ? 4.431 18.177 -7.216 1.00 6.45 101 GLY A N 1
ATOM 778 C CA . GLY A 1 106 ? 3.178 18.655 -6.656 1.00 9.71 101 GLY A CA 1
ATOM 779 C C . GLY A 1 106 ? 3.369 19.386 -5.342 1.00 9.14 101 GLY A C 1
ATOM 780 O O . GLY A 1 106 ? 2.658 20.353 -5.051 1.00 10.61 101 GLY A O 1
ATOM 781 N N . LEU A 1 107 ? 4.328 18.937 -4.528 1.00 6.43 102 LEU A N 1
ATOM 782 C CA . LEU A 1 107 ? 4.615 19.639 -3.281 1.00 5.58 102 LEU A CA 1
ATOM 783 C C . LEU A 1 107 ? 5.201 21.014 -3.560 1.00 8.15 102 LEU A C 1
ATOM 784 O O . LEU A 1 107 ? 4.844 21.997 -2.901 1.00 7.19 102 LEU A O 1
ATOM 789 N N . LEU A 1 108 ? 6.105 21.098 -4.539 1.00 5.93 103 LEU A N 1
ATOM 790 C CA . LEU A 1 108 ? 6.688 22.385 -4.901 1.00 8.22 103 LEU A CA 1
ATOM 791 C C . LEU A 1 108 ? 5.624 23.341 -5.422 1.00 7.45 103 LEU A C 1
ATOM 792 O O . LEU A 1 108 ? 5.659 24.544 -5.133 1.00 8.71 103 LEU A O 1
ATOM 797 N N . ASP A 1 109 ? 4.663 22.817 -6.184 1.00 6.78 104 ASP A N 1
ATOM 798 C CA . ASP A 1 109 ? 3.614 23.630 -6.780 1.00 7.13 104 ASP A CA 1
ATOM 799 C C . ASP A 1 109 ? 2.483 23.942 -5.811 1.00 11.83 104 ASP A C 1
ATOM 800 O O . ASP A 1 109 ? 1.715 24.880 -6.061 1.00 12.31 104 ASP A O 1
ATOM 805 N N . SER A 1 110 ? 2.367 23.183 -4.707 1.00 10.38 105 SER A N 1
ATOM 806 C CA . SER A 1 110 ? 1.260 23.321 -3.757 1.00 12.86 105 SER A CA 1
ATOM 807 C C . SER A 1 110 ? 1.791 23.124 -2.329 1.00 11.23 105 SER A C 1
ATOM 808 O O . SER A 1 110 ? 1.600 22.069 -1.716 1.00 15.85 105 SER A O 1
ATOM 811 N N . HIS A 1 111 ? 2.424 24.154 -1.763 1.00 12.20 106 HIS A N 1
ATOM 812 C CA . HIS A 1 111 ? 2.551 25.487 -2.348 1.00 15.41 106 HIS A CA 1
ATOM 813 C C . HIS A 1 111 ? 3.920 26.068 -1.987 1.00 11.67 106 HIS A C 1
ATOM 814 O O . HIS A 1 111 ? 4.039 27.252 -1.696 1.00 9.94 106 HIS A O 1
ATOM 821 N N . LEU A 1 112 ? 4.952 25.219 -2.007 1.00 7.07 107 LEU A N 1
ATOM 822 C CA . LEU A 1 112 ? 6.257 25.623 -1.487 1.00 8.86 107 LEU A CA 1
ATOM 823 C C . LEU A 1 112 ? 6.834 26.801 -2.270 1.00 7.76 107 LEU A C 1
ATOM 824 O O . LEU A 1 112 ? 7.322 27.774 -1.681 1.00 10.65 107 LEU A O 1
ATOM 829 N N . ILE A 1 113 ? 6.773 26.740 -3.600 1.00 6.28 108 ILE A N 1
ATOM 830 C CA . ILE A 1 113 ? 7.445 27.748 -4.416 1.00 8.12 108 ILE A CA 1
ATOM 831 C C . ILE A 1 113 ? 6.750 29.101 -4.288 1.00 10.28 108 ILE A C 1
ATOM 832 O O . ILE A 1 113 ? 7.404 30.137 -4.111 1.00 12.20 108 ILE A O 1
ATOM 837 N N . LYS A 1 114 ? 5.417 29.117 -4.364 1.00 10.36 109 LYS A N 1
ATOM 838 C CA . LYS A 1 114 ? 4.716 30.398 -4.362 1.00 7.74 109 LYS A CA 1
ATOM 839 C C . LYS A 1 114 ? 4.864 31.127 -3.033 1.00 12.80 109 LYS A C 1
ATOM 840 O O . LYS A 1 114 ? 4.757 32.358 -2.991 1.00 13.63 109 LYS A O 1
ATOM 846 N N . GLU A 1 115 ? 5.108 30.404 -1.944 1.00 9.12 110 GLU A N 1
ATOM 847 C CA . GLU A 1 115 ? 5.328 31.048 -0.657 1.00 9.88 110 GLU A CA 1
ATOM 848 C C . GLU A 1 115 ? 6.801 31.260 -0.343 1.00 13.45 110 GLU A C 1
ATOM 849 O O . GLU A 1 115 ? 7.113 31.715 0.754 1.00 14.42 110 GLU A O 1
ATOM 855 N N . ALA A 1 116 ? 7.714 30.941 -1.254 1.00 9.42 111 ALA A N 1
ATOM 856 C CA . ALA A 1 116 ? 9.144 31.096 -0.992 1.00 10.80 111 ALA A CA 1
ATOM 857 C C . ALA A 1 116 ? 9.602 32.454 -1.517 1.00 15.73 111 ALA A C 1
ATOM 858 O O . ALA A 1 116 ? 9.695 32.657 -2.732 1.00 18.71 111 ALA A O 1
ATOM 860 N N . GLY A 1 117 ? 9.898 33.378 -0.604 1.00 14.23 112 GLY A N 1
ATOM 861 C CA . GLY A 1 117 ? 10.271 34.731 -0.983 1.00 17.86 112 GLY A CA 1
ATOM 862 C C . GLY A 1 117 ? 11.748 35.048 -0.855 1.00 23.96 112 GLY A C 1
ATOM 863 O O . GLY A 1 117 ? 12.275 35.894 -1.588 1.00 22.16 112 GLY A O 1
ATOM 864 N N . ASP A 1 118 ? 12.432 34.392 0.074 1.00 11.44 113 ASP A N 1
ATOM 865 C CA . ASP A 1 118 ? 13.866 34.584 0.200 1.00 10.12 113 ASP A CA 1
ATOM 866 C C . ASP A 1 118 ? 14.592 33.851 -0.915 1.00 12.34 113 ASP A C 1
ATOM 867 O O . ASP A 1 118 ? 14.152 32.797 -1.384 1.00 12.13 113 ASP A O 1
ATOM 872 N N . ALA A 1 119 ? 15.718 34.427 -1.342 1.00 13.15 114 ALA A N 1
ATOM 873 C CA . ALA A 1 119 ? 16.521 33.811 -2.394 1.00 14.66 114 ALA A CA 1
ATOM 874 C C . ALA A 1 119 ? 16.919 32.381 -2.050 1.00 17.19 114 ALA A C 1
ATOM 875 O O . ALA A 1 119 ? 16.898 31.500 -2.914 1.00 14.68 114 ALA A O 1
ATOM 877 N N . GLU A 1 120 ? 17.292 32.125 -0.800 1.00 12.70 115 GLU A N 1
ATOM 878 C CA . GLU A 1 120 ? 17.806 30.801 -0.470 1.00 11.94 115 GLU A CA 1
ATOM 879 C C . GLU A 1 120 ? 16.718 29.735 -0.498 1.00 9.11 115 GLU A C 1
ATOM 880 O O . GLU A 1 120 ? 16.980 28.601 -0.913 1.00 16.81 115 GLU A O 1
ATOM 886 N N . SER A 1 121 ? 15.491 30.071 -0.099 1.00 8.54 116 SER A N 1
ATOM 887 C CA . SER A 1 121 ? 14.403 29.108 -0.250 1.00 7.43 116 SER A CA 1
ATOM 888 C C . SER A 1 121 ? 13.926 29.022 -1.696 1.00 10.37 116 SER A C 1
ATOM 889 O O . SER A 1 121 ? 13.683 27.925 -2.209 1.00 8.60 116 SER A O 1
ATOM 892 N N . ARG A 1 122 ? 13.778 30.162 -2.374 1.00 8.03 117 ARG A N 1
ATOM 893 C CA . ARG A 1 122 ? 13.229 30.120 -3.726 1.00 9.94 117 ARG A CA 1
ATOM 894 C C . ARG A 1 122 ? 14.171 29.410 -4.696 1.00 10.58 117 ARG A C 1
ATOM 895 O O . ARG A 1 122 ? 13.726 28.579 -5.500 1.00 8.88 117 ARG A O 1
ATOM 903 N N . VAL A 1 123 ? 15.474 29.711 -4.630 1.00 6.41 118 VAL A N 1
ATOM 904 C CA . VAL A 1 123 ? 16.439 29.028 -5.493 1.00 5.09 118 VAL A CA 1
ATOM 905 C C . VAL A 1 123 ? 16.470 27.539 -5.182 1.00 3.99 118 VAL A C 1
ATOM 906 O O . VAL A 1 123 ? 16.557 26.700 -6.090 1.00 5.98 118 VAL A O 1
ATOM 910 N N . PHE A 1 124 ? 16.401 27.185 -3.896 1.00 5.80 119 PHE A N 1
ATOM 911 C CA . PHE A 1 124 ? 16.424 25.775 -3.509 1.00 5.17 119 PHE A CA 1
ATOM 912 C C . PHE A 1 124 ? 15.267 25.013 -4.145 1.00 5.96 119 PHE A C 1
ATOM 913 O O . PHE A 1 124 ? 15.456 23.920 -4.692 1.00 7.01 119 PHE A O 1
ATOM 921 N N . TYR A 1 125 ? 14.053 25.571 -4.072 1.00 5.21 120 TYR A N 1
ATOM 922 C CA . TYR A 1 125 ? 12.891 24.866 -4.603 1.00 4.74 120 TYR A CA 1
ATOM 923 C C . TYR A 1 125 ? 12.917 24.824 -6.124 1.00 6.46 120 TYR A C 1
ATOM 924 O O . TYR A 1 125 ? 12.530 23.818 -6.729 1.00 7.66 120 TYR A O 1
ATOM 933 N N . LEU A 1 126 ? 13.356 25.911 -6.766 1.00 6.79 121 LEU A N 1
ATOM 934 C CA . LEU A 1 126 ? 13.389 25.923 -8.224 1.00 8.09 121 LEU A CA 1
ATOM 935 C C . LEU A 1 126 ? 14.437 24.954 -8.749 1.00 7.26 121 LEU A C 1
ATOM 936 O O . LEU A 1 126 ? 14.216 24.286 -9.766 1.00 7.75 121 LEU A O 1
ATOM 941 N N . LYS A 1 127 ? 15.582 24.862 -8.068 1.00 4.35 122 LYS A N 1
ATOM 942 C CA . LYS A 1 127 ? 16.552 23.822 -8.399 1.00 4.77 122 LYS A CA 1
ATOM 943 C C . LYS A 1 127 ? 15.928 22.437 -8.265 1.00 7.25 122 LYS A C 1
ATOM 944 O O . LYS A 1 127 ? 16.106 21.577 -9.137 1.00 7.13 122 LYS A O 1
ATOM 950 N N . MET A 1 128 ? 15.188 22.208 -7.174 1.00 8.48 123 MET A N 1
ATOM 951 C CA . MET A 1 128 ? 14.471 20.947 -6.996 1.00 11.0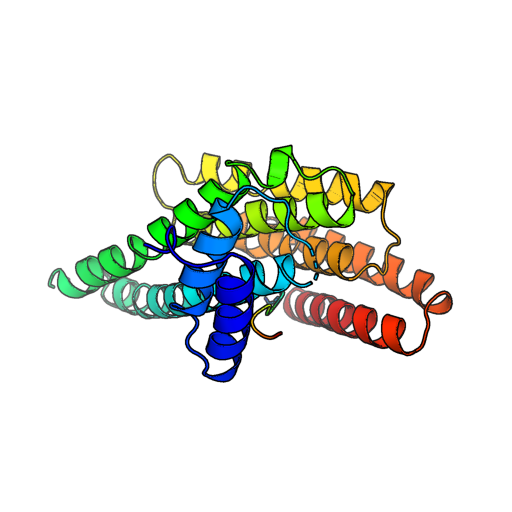2 123 MET A CA 1
ATOM 952 C C . MET A 1 128 ? 13.534 20.684 -8.164 1.00 6.14 123 MET A C 1
ATOM 953 O O . MET A 1 128 ? 13.462 19.560 -8.675 1.00 5.17 123 MET A O 1
ATOM 958 N N . LYS A 1 129 ? 12.794 21.710 -8.584 1.00 6.85 124 LYS A N 1
ATOM 959 C CA . LYS A 1 129 ? 11.855 21.549 -9.685 1.00 4.76 124 LYS A CA 1
ATOM 960 C C . LYS A 1 129 ? 12.585 21.159 -10.963 1.00 7.56 124 LYS A C 1
ATOM 961 O O . LYS A 1 129 ? 12.145 20.262 -11.694 1.00 6.96 124 LYS A O 1
ATOM 967 N N . GLY A 1 130 ? 13.719 21.805 -11.234 1.00 7.43 125 GLY A N 1
ATOM 968 C CA . GLY A 1 130 ? 14.519 21.419 -12.385 1.00 4.48 125 GLY A CA 1
ATOM 969 C C . GLY A 1 130 ? 15.029 19.994 -12.284 1.00 6.49 125 GLY A C 1
ATOM 970 O O . GLY A 1 130 ? 15.009 19.249 -13.267 1.00 6.44 125 GLY A O 1
ATOM 971 N N . ASP A 1 131 ? 15.469 19.588 -11.089 1.00 4.63 126 ASP A N 1
ATOM 972 C CA . ASP A 1 131 ? 15.986 18.234 -10.905 1.00 5.97 126 ASP A CA 1
ATOM 973 C C . ASP A 1 131 ? 14.919 17.185 -11.195 1.00 6.74 126 ASP A C 1
ATOM 974 O O . ASP A 1 131 ? 15.180 16.197 -11.890 1.00 6.68 126 ASP A O 1
ATOM 979 N N . TYR A 1 132 ? 13.711 17.364 -10.657 1.00 6.43 127 TYR A N 1
ATOM 980 C CA . TYR A 1 132 ? 12.730 16.294 -10.809 1.00 8.04 127 TYR A CA 1
ATOM 981 C C . TYR A 1 132 ? 12.081 16.285 -12.186 1.00 5.88 127 TYR A C 1
ATOM 982 O O . TYR A 1 132 ? 11.671 15.217 -12.648 1.00 6.18 127 TYR A O 1
ATOM 991 N N . TYR A 1 133 ? 12.033 17.421 -12.884 1.00 7.09 128 TYR A N 1
ATOM 992 C CA . TYR A 1 133 ? 11.723 17.356 -14.308 1.00 6.07 128 TYR A CA 1
ATOM 993 C C . TYR A 1 133 ? 12.851 16.689 -15.088 1.00 6.83 128 TYR A C 1
ATOM 994 O O . TYR A 1 133 ? 12.590 15.981 -16.068 1.00 8.36 128 TYR A O 1
ATOM 1003 N N . ARG A 1 134 ? 14.105 16.903 -14.674 1.00 6.02 129 ARG A N 1
ATOM 1004 C CA . ARG A 1 134 ? 15.220 16.214 -15.318 1.00 5.84 129 ARG A CA 1
ATOM 1005 C C . ARG A 1 134 ? 15.099 14.702 -15.156 1.00 8.20 129 ARG A C 1
ATOM 1006 O O . ARG A 1 134 ? 15.371 13.941 -16.092 1.00 8.03 129 ARG A O 1
ATOM 1014 N N . TYR A 1 135 ? 14.700 14.243 -13.970 1.00 5.82 130 TYR A N 1
ATOM 1015 C CA . TYR A 1 135 ? 14.521 12.807 -13.779 1.00 6.01 130 TYR A CA 1
ATOM 1016 C C . TYR A 1 135 ? 13.383 12.281 -14.643 1.00 9.74 130 TYR A C 1
ATOM 1017 O O . TYR A 1 135 ? 13.475 11.176 -15.195 1.00 9.85 130 TYR A O 1
ATOM 1026 N N . LEU A 1 136 ? 12.307 13.059 -14.782 1.00 6.17 131 LEU A N 1
ATOM 1027 C CA . LEU A 1 136 ? 11.253 12.676 -15.716 1.00 7.82 131 LEU A CA 1
ATOM 1028 C C . LEU A 1 136 ? 11.784 12.622 -17.144 1.00 11.09 131 LEU A C 1
ATOM 1029 O O . LEU A 1 136 ? 11.425 11.725 -17.914 1.00 10.46 131 LEU A O 1
ATOM 1034 N N . ALA A 1 137 ? 12.649 13.569 -17.514 1.00 8.68 132 ALA A N 1
ATOM 1035 C CA . ALA A 1 137 ? 13.175 13.594 -18.877 1.00 9.26 132 ALA A CA 1
ATOM 1036 C C . ALA A 1 137 ? 14.073 12.398 -19.163 1.00 11.37 132 ALA A C 1
ATOM 1037 O O . ALA A 1 137 ? 14.160 11.956 -20.316 1.00 9.56 132 ALA A O 1
ATOM 1039 N N . GLU A 1 138 ? 14.748 11.865 -18.138 1.00 13.01 133 GLU A N 1
ATOM 1040 C CA . GLU A 1 138 ? 15.637 10.724 -18.346 1.00 12.55 133 GLU A CA 1
ATOM 1041 C C . GLU A 1 138 ? 14.890 9.512 -18.887 1.00 11.41 133 GLU A C 1
ATOM 1042 O O . GLU A 1 138 ? 15.470 8.702 -19.623 1.00 10.17 133 GLU A O 1
ATOM 1048 N N . VAL A 1 139 ? 13.612 9.367 -18.542 1.00 9.21 134 VAL A N 1
ATOM 1049 C CA . VAL A 1 139 ? 12.821 8.213 -18.953 1.00 8.77 134 VAL A CA 1
ATOM 1050 C C . VAL A 1 139 ? 11.780 8.566 -19.997 1.00 15.81 134 VAL A C 1
ATOM 1051 O O . VAL A 1 139 ? 11.040 7.677 -20.445 1.00 19.36 134 VAL A O 1
ATOM 1055 N N . ALA A 1 140 ? 11.704 9.826 -20.413 1.00 11.63 135 ALA A N 1
ATOM 1056 C CA . ALA A 1 140 ? 10.685 10.256 -21.358 1.00 13.77 135 ALA A CA 1
ATOM 1057 C C . ALA A 1 140 ? 11.057 9.857 -22.778 1.00 17.99 135 ALA A C 1
ATOM 1058 O O . ALA A 1 140 ? 12.219 9.959 -23.186 1.00 20.07 135 ALA A O 1
ATOM 1060 N N . THR A 1 141 ? 10.057 9.397 -23.533 1.00 28.45 136 THR A N 1
ATOM 1061 C CA . THR A 1 141 ? 10.252 8.995 -24.923 1.00 41.93 136 THR A CA 1
ATOM 1062 C C . THR A 1 141 ? 9.130 9.429 -25.851 1.00 54.88 136 THR A C 1
ATOM 1063 O O . THR A 1 141 ? 9.321 9.371 -27.070 1.00 61.62 136 THR A O 1
ATOM 1067 N N . GLY A 1 142 ? 7.981 9.853 -25.338 1.00 48.28 137 GLY A N 1
ATOM 1068 C CA . GLY A 1 142 ? 6.817 10.148 -26.150 1.00 43.22 137 GLY A CA 1
ATOM 1069 C C . GLY A 1 142 ? 6.743 11.587 -26.609 1.00 46.37 137 GLY A C 1
ATOM 1070 O O . GLY A 1 142 ? 7.757 12.280 -26.742 1.00 48.27 137 GLY A O 1
ATOM 1071 N N . ASP A 1 143 ? 5.515 12.045 -26.852 1.00 32.47 138 ASP A N 1
ATOM 1072 C CA . ASP A 1 143 ? 5.266 13.374 -27.395 1.00 53.83 138 ASP A CA 1
ATOM 1073 C C . ASP A 1 143 ? 5.443 14.486 -26.370 1.00 57.00 138 ASP A C 1
ATOM 1074 O O . ASP A 1 143 ? 5.268 15.659 -26.718 1.00 39.96 138 ASP A O 1
ATOM 1076 N N . ASP A 1 144 ? 5.779 14.158 -25.125 1.00 49.79 139 ASP A N 1
ATOM 1077 C CA . ASP A 1 144 ? 5.955 15.159 -24.085 1.00 48.55 139 ASP A CA 1
ATOM 1078 C C . ASP A 1 144 ? 7.395 15.276 -23.608 1.00 43.64 139 ASP A C 1
ATOM 1079 O O . ASP A 1 144 ? 7.663 16.060 -22.693 1.00 35.66 139 ASP A O 1
ATOM 1081 N N . LYS A 1 145 ? 8.331 14.527 -24.200 1.00 25.61 140 LYS A N 1
ATOM 1082 C CA . LYS A 1 145 ? 9.719 14.622 -23.761 1.00 25.24 140 LYS A CA 1
ATOM 1083 C C . LYS A 1 145 ? 10.272 16.024 -23.983 1.00 29.35 140 LYS A C 1
ATOM 1084 O O . LYS A 1 145 ? 11.016 16.546 -23.143 1.00 16.41 140 LYS A O 1
ATOM 1090 N N . LYS A 1 146 ? 9.914 16.654 -25.105 1.00 24.57 141 LYS A N 1
ATOM 1091 C CA . LYS A 1 146 ? 10.358 18.023 -25.346 1.00 26.22 141 LYS A CA 1
ATOM 1092 C C . LYS A 1 146 ? 9.787 18.978 -24.311 1.00 14.22 141 LYS A C 1
ATOM 1093 O O . LYS A 1 146 ? 10.499 19.858 -23.813 1.00 16.47 141 LYS A O 1
ATOM 1099 N N . ARG A 1 147 ? 8.499 18.838 -23.985 1.00 13.50 142 ARG A N 1
ATOM 1100 C CA . ARG A 1 147 ? 7.899 19.734 -23.003 1.00 17.74 142 ARG A CA 1
ATOM 1101 C C . ARG A 1 147 ? 8.482 19.504 -21.613 1.00 13.44 142 ARG A C 1
ATOM 1102 O O . ARG A 1 147 ? 8.656 20.458 -20.847 1.00 10.97 142 ARG A O 1
ATOM 1110 N N . ILE A 1 148 ? 8.799 18.250 -21.273 1.00 17.33 143 ILE A N 1
ATOM 1111 C CA . ILE A 1 148 ? 9.435 17.975 -19.987 1.00 12.37 143 ILE A CA 1
ATOM 1112 C C . ILE A 1 148 ? 10.815 18.617 -19.926 1.00 12.86 143 ILE A C 1
ATOM 1113 O O . ILE A 1 148 ? 11.197 19.202 -18.907 1.00 7.02 143 ILE A O 1
ATOM 1118 N N . ILE A 1 149 ? 11.584 18.516 -21.011 1.00 8.08 144 ILE A N 1
ATOM 1119 C CA . ILE A 1 149 ? 12.911 19.121 -21.040 1.00 10.31 144 ILE A CA 1
ATOM 1120 C C . ILE A 1 149 ? 12.809 20.630 -20.879 1.00 12.31 144 ILE A C 1
ATOM 1121 O O . ILE A 1 149 ? 13.589 21.247 -20.143 1.00 11.35 144 ILE A O 1
ATOM 1126 N N . ASP A 1 150 ? 11.840 21.251 -21.553 1.00 9.62 145 ASP A N 1
ATOM 1127 C CA . ASP A 1 150 ? 11.688 22.694 -21.422 1.00 13.40 145 ASP A CA 1
ATOM 1128 C C . ASP A 1 150 ? 11.230 23.085 -20.024 1.00 12.08 145 ASP A C 1
ATOM 1129 O O . ASP A 1 150 ? 11.600 24.156 -19.531 1.00 10.00 145 ASP A O 1
ATOM 1134 N N . SER A 1 151 ? 10.422 22.241 -19.377 1.00 9.29 146 SER A N 1
ATOM 1135 C CA . SER A 1 151 ? 10.036 22.512 -17.997 1.00 9.01 146 SER A CA 1
ATOM 1136 C C . SER A 1 151 ? 11.248 22.483 -17.077 1.00 7.44 146 SER A C 1
ATOM 1137 O O . SER A 1 151 ? 11.387 23.339 -16.199 1.00 8.41 146 SER A O 1
ATOM 1140 N N . ALA A 1 152 ? 12.141 21.507 -17.269 1.00 6.37 147 ALA A N 1
ATOM 1141 C CA . ALA A 1 152 ? 13.371 21.474 -16.482 1.00 9.32 147 ALA A CA 1
ATOM 1142 C C . ALA A 1 152 ? 14.216 22.713 -16.745 1.00 10.85 147 ALA A C 1
ATOM 1143 O O . ALA A 1 152 ? 14.679 23.374 -15.807 1.00 8.30 147 ALA A O 1
ATOM 1145 N N A ARG A 1 153 ? 14.422 23.046 -18.023 0.53 8.27 148 ARG A N 1
ATOM 1146 N N B ARG A 1 153 ? 14.427 23.043 -18.023 0.47 8.28 148 ARG A N 1
ATOM 1147 C CA A ARG A 1 153 ? 15.242 24.203 -18.373 0.53 8.73 148 ARG A CA 1
ATOM 1148 C CA B ARG A 1 153 ? 15.242 24.204 -18.369 0.47 8.74 148 ARG A CA 1
ATOM 1149 C C A ARG A 1 153 ? 14.681 25.484 -17.770 0.53 9.00 148 ARG A C 1
ATOM 1150 C C B ARG A 1 153 ? 14.679 25.480 -17.757 0.47 9.00 148 ARG A C 1
ATOM 1151 O O A ARG A 1 153 ? 15.432 26.308 -17.235 0.53 7.26 148 ARG A O 1
ATOM 1152 O O B ARG A 1 153 ? 15.428 26.297 -17.209 0.47 7.26 148 ARG A O 1
ATOM 1167 N N . SER A 1 154 ? 13.361 25.666 -17.842 1.00 9.78 149 SER A N 1
ATOM 1168 C CA . SER A 1 154 ? 12.750 26.896 -17.351 1.00 11.23 149 SER A CA 1
ATOM 1169 C C . SER A 1 154 ? 12.923 27.047 -15.844 1.00 10.72 149 SER A C 1
ATOM 1170 O O . SER A 1 154 ? 13.191 28.149 -15.352 1.00 8.75 149 SER A O 1
ATOM 1173 N N . ALA A 1 155 ? 12.776 25.952 -15.097 1.00 7.37 150 ALA A N 1
ATOM 1174 C CA . ALA A 1 155 ? 12.957 26.009 -13.649 1.00 5.82 150 ALA A CA 1
ATOM 1175 C C . ALA A 1 155 ? 14.406 26.310 -13.288 1.00 7.86 150 ALA A C 1
ATOM 1176 O O . ALA A 1 155 ? 14.683 27.188 -12.458 1.00 6.75 150 ALA A O 1
ATOM 1178 N N . TYR A 1 156 ? 15.347 25.587 -13.904 1.00 8.37 151 TYR A N 1
ATOM 1179 C CA . TYR A 1 156 ? 16.762 25.866 -13.679 1.00 5.74 151 TYR A CA 1
ATOM 1180 C C . TYR A 1 156 ? 17.103 27.309 -14.026 1.00 9.83 151 TYR A C 1
ATOM 1181 O O . TYR A 1 156 ? 17.849 27.973 -13.296 1.00 8.06 151 TYR A O 1
ATOM 1190 N N . GLN A 1 157 ? 16.577 27.807 -15.148 1.00 9.35 152 GLN A N 1
ATOM 1191 C CA . GLN A 1 157 ? 16.928 29.152 -15.594 1.00 9.28 152 GLN A CA 1
ATOM 1192 C C . GLN A 1 157 ? 16.444 30.210 -14.615 1.00 9.33 152 GLN A C 1
ATOM 1193 O O . GLN A 1 157 ? 17.170 31.169 -14.321 1.00 11.91 152 GLN A O 1
ATOM 1199 N N . GLU A 1 158 ? 15.210 30.078 -14.121 1.00 8.25 153 GLU A N 1
ATOM 1200 C CA . GLU A 1 158 ? 14.730 31.056 -13.149 1.00 7.19 153 GLU A CA 1
ATOM 1201 C C . GLU A 1 158 ? 15.579 31.012 -11.887 1.00 7.20 153 GLU A C 1
ATOM 1202 O O . GLU A 1 158 ? 15.941 32.057 -11.333 1.00 8.61 153 GLU A O 1
ATOM 1208 N N . ALA A 1 159 ? 15.924 29.805 -11.432 1.00 8.02 154 ALA A N 1
ATOM 1209 C CA . ALA A 1 159 ? 16.806 29.665 -10.277 1.00 8.92 154 ALA A CA 1
ATOM 1210 C C . ALA A 1 159 ? 18.159 30.316 -10.532 1.00 7.21 154 ALA A C 1
ATOM 1211 O O . ALA A 1 159 ? 18.701 30.997 -9.654 1.00 9.11 154 ALA A O 1
ATOM 1213 N N . MET A 1 160 ? 18.725 30.108 -11.726 1.00 6.48 155 MET A N 1
ATOM 1214 C CA . MET A 1 160 ? 20.012 30.714 -12.065 1.00 7.81 155 MET A CA 1
ATOM 1215 C C . MET A 1 160 ? 19.922 32.232 -11.995 1.00 7.63 155 MET A C 1
ATOM 1216 O O . MET A 1 160 ? 20.792 32.896 -11.418 1.00 9.91 155 MET A O 1
ATOM 1221 N N . ASP A 1 161 ? 18.866 32.797 -12.587 1.00 10.25 156 ASP A N 1
ATOM 1222 C CA . ASP A 1 161 ? 18.704 34.248 -12.606 1.00 13.48 156 ASP A CA 1
ATOM 1223 C C . ASP A 1 161 ? 18.667 34.822 -11.194 1.00 15.04 156 ASP A C 1
ATOM 1224 O O . ASP A 1 161 ? 19.314 35.838 -10.911 1.00 10.24 156 ASP A O 1
ATOM 1229 N N . ILE A 1 162 ? 17.917 34.184 -10.294 1.00 9.29 157 ILE A N 1
ATOM 1230 C CA . ILE A 1 162 ? 17.833 34.676 -8.925 1.00 10.15 157 ILE A CA 1
ATOM 1231 C C . ILE A 1 162 ? 19.182 34.543 -8.229 1.00 7.81 157 ILE A C 1
ATOM 1232 O O . ILE A 1 162 ? 19.632 35.466 -7.539 1.00 9.54 157 ILE A O 1
ATOM 1237 N N . SER A 1 163 ? 19.853 33.399 -8.405 1.00 9.80 158 SER A N 1
ATOM 1238 C CA . SER A 1 163 ? 21.092 33.149 -7.672 1.00 12.52 158 SER A CA 1
ATOM 1239 C C . SER A 1 163 ? 22.196 34.107 -8.102 1.00 10.71 158 SER A C 1
ATOM 1240 O O . SER A 1 163 ? 23.012 34.531 -7.274 1.00 12.66 158 SER A O 1
ATOM 1243 N N . LYS A 1 164 ? 22.241 34.461 -9.390 1.00 13.78 159 LYS A N 1
ATOM 1244 C CA . LYS A 1 164 ? 23.246 35.414 -9.852 1.00 14.60 159 LYS A CA 1
ATOM 1245 C C . LYS A 1 164 ? 22.996 36.807 -9.290 1.00 16.14 159 LYS A C 1
ATOM 1246 O O . LYS A 1 164 ? 23.950 37.538 -9.001 1.00 12.48 159 LYS A O 1
ATOM 1252 N N . LYS A 1 165 ? 21.731 37.184 -9.110 1.00 13.52 160 LYS A N 1
ATOM 1253 C CA . LYS A 1 165 ? 21.412 38.496 -8.560 1.00 12.98 160 LYS A CA 1
ATOM 1254 C C . LYS A 1 165 ? 21.560 38.546 -7.046 1.00 18.89 160 LYS A C 1
ATOM 1255 O O . LYS A 1 165 ? 21.933 39.589 -6.500 1.00 14.08 160 LYS A O 1
ATOM 1259 N N . GLU A 1 166 ? 21.275 37.445 -6.350 1.00 12.20 161 GLU A N 1
ATOM 1260 C CA . GLU A 1 166 ? 21.077 37.487 -4.910 1.00 9.51 161 GLU A CA 1
ATOM 1261 C C . GLU A 1 166 ? 22.093 36.702 -4.093 1.00 13.43 161 GLU A C 1
ATOM 1262 O O . GLU A 1 166 ? 22.067 36.808 -2.864 1.00 19.26 161 GLU A O 1
ATOM 1268 N N . MET A 1 167 ? 22.965 35.910 -4.713 1.00 8.42 162 MET A N 1
ATOM 1269 C CA . MET A 1 167 ? 23.873 35.087 -3.928 1.00 11.82 162 MET A CA 1
ATOM 1270 C C . MET A 1 167 ? 25.310 35.351 -4.348 1.00 10.56 162 MET A C 1
ATOM 1271 O O . MET A 1 167 ? 25.565 35.679 -5.511 1.00 13.89 162 MET A O 1
ATOM 1276 N N . PRO A 1 168 ? 26.270 35.194 -3.438 1.00 12.69 163 PRO A N 1
ATOM 1277 C CA . PRO A 1 168 ? 27.684 35.249 -3.836 1.00 12.04 163 PRO A CA 1
ATOM 1278 C C . PRO A 1 168 ? 28.050 34.034 -4.670 1.00 13.93 163 PRO A C 1
ATOM 1279 O O . PRO A 1 168 ? 27.385 32.990 -4.577 1.00 11.48 163 PRO A O 1
ATOM 1283 N N . PRO A 1 169 ? 29.109 34.120 -5.485 1.00 12.54 164 PRO A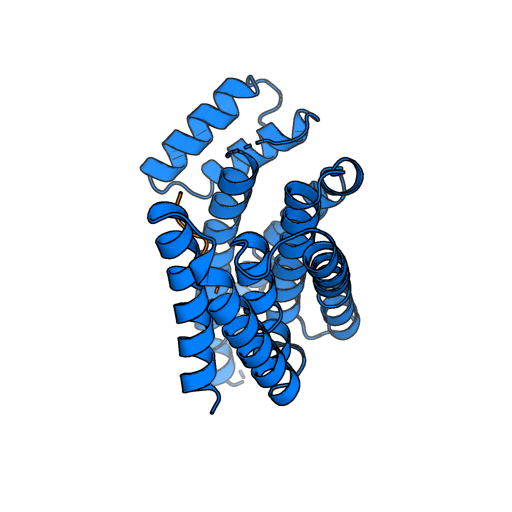 N 1
ATOM 1284 C CA . PRO A 1 169 ? 29.445 32.998 -6.380 1.00 10.73 164 PRO A CA 1
ATOM 1285 C C . PRO A 1 169 ? 29.872 31.733 -5.661 1.00 13.43 164 PRO A C 1
ATOM 1286 O O . PRO A 1 169 ? 29.925 30.677 -6.305 1.00 14.76 164 PRO A O 1
ATOM 1290 N N . THR A 1 170 ? 30.183 31.794 -4.365 1.00 13.29 165 THR A N 1
ATOM 1291 C CA . THR A 1 170 ? 30.576 30.614 -3.606 1.00 6.53 165 THR A CA 1
ATOM 1292 C C . THR A 1 170 ? 29.423 29.988 -2.838 1.00 8.84 165 THR A C 1
ATOM 1293 O O . THR A 1 170 ? 29.618 28.954 -2.196 1.00 9.91 165 THR A O 1
ATOM 1297 N N . ASN A 1 171 ? 28.242 30.588 -2.874 1.00 10.19 166 ASN A N 1
ATOM 1298 C CA . ASN A 1 171 ? 27.106 30.049 -2.138 1.00 9.02 166 ASN A CA 1
ATOM 1299 C C . ASN A 1 171 ? 26.861 28.599 -2.547 1.00 11.47 166 ASN A C 1
ATOM 1300 O O . ASN A 1 171 ? 26.709 28.320 -3.745 1.00 11.66 166 ASN A O 1
ATOM 1305 N N . PRO A 1 172 ? 26.850 27.651 -1.605 1.00 9.47 167 PRO A N 1
ATOM 1306 C CA . PRO A 1 172 ? 26.721 26.236 -1.988 1.00 6.52 167 PRO A CA 1
ATOM 1307 C C . PRO A 1 172 ? 25.466 25.913 -2.776 1.00 8.60 167 PRO A C 1
ATOM 1308 O O . PRO A 1 172 ? 25.504 25.026 -3.639 1.00 8.96 167 PRO A O 1
ATOM 1312 N N . ILE A 1 173 ? 24.351 26.590 -2.500 1.00 8.94 168 ILE A N 1
ATOM 1313 C CA . ILE A 1 173 ? 23.137 26.348 -3.275 1.00 12.06 168 ILE A CA 1
ATOM 1314 C C . ILE A 1 173 ? 23.326 26.829 -4.708 1.00 8.92 168 ILE A C 1
ATOM 1315 O O . ILE A 1 173 ? 22.941 26.145 -5.664 1.00 8.00 168 ILE A O 1
ATOM 1320 N N . ARG A 1 174 ? 23.936 28.005 -4.879 1.00 10.52 169 ARG A N 1
ATOM 1321 C CA . ARG A 1 174 ? 24.223 28.504 -6.221 1.00 9.28 169 ARG A CA 1
ATOM 1322 C C . ARG A 1 174 ? 25.166 27.570 -6.968 1.00 5.75 169 ARG A C 1
ATOM 1323 O O . ARG A 1 174 ? 24.978 27.311 -8.164 1.00 7.89 169 ARG A O 1
ATOM 1331 N N . LEU A 1 175 ? 26.182 27.045 -6.279 1.00 6.62 170 LEU A N 1
ATOM 1332 C CA . LEU A 1 175 ? 27.135 26.142 -6.921 1.00 4.32 170 LEU A CA 1
ATOM 1333 C C . LEU A 1 175 ? 26.484 24.823 -7.315 1.00 6.33 170 LEU A C 1
ATOM 1334 O O . LEU A 1 175 ? 26.749 24.295 -8.402 1.00 7.06 170 LEU A O 1
ATOM 1339 N N . GLY A 1 176 ? 25.661 24.254 -6.431 1.00 6.66 171 GLY A N 1
ATOM 1340 C CA . GLY A 1 176 ? 25.000 23.000 -6.750 1.00 9.02 171 GLY A CA 1
ATOM 1341 C C . GLY A 1 176 ? 23.956 23.150 -7.836 1.00 7.49 171 GLY A C 1
ATOM 1342 O O . GLY A 1 176 ? 23.750 22.233 -8.641 1.00 8.14 171 GLY A O 1
ATOM 1343 N N . LEU A 1 177 ? 23.284 24.298 -7.875 1.00 7.40 172 LEU A N 1
ATOM 1344 C CA . LEU A 1 177 ? 22.380 24.587 -8.980 1.00 7.98 172 LEU A CA 1
ATOM 1345 C C . LEU A 1 177 ? 23.128 24.593 -10.307 1.00 8.10 172 LEU A C 1
ATOM 1346 O O . LEU A 1 177 ? 22.704 23.956 -11.278 1.00 8.12 172 LEU A O 1
ATOM 1351 N N . ALA A 1 178 ? 24.250 25.312 -10.369 1.00 7.29 173 ALA A N 1
ATOM 1352 C CA . ALA A 1 178 ? 24.999 25.379 -11.620 1.00 7.14 173 ALA A CA 1
ATOM 1353 C C . ALA A 1 178 ? 25.546 24.011 -12.000 1.00 4.24 173 ALA A C 1
ATOM 1354 O O . ALA A 1 178 ? 25.546 23.640 -13.179 1.00 6.44 173 ALA A O 1
ATOM 1356 N N . LEU A 1 179 ? 26.015 23.246 -11.014 1.00 6.21 174 LEU A N 1
ATOM 1357 C CA . LEU A 1 179 ? 26.466 21.883 -11.282 1.00 5.54 174 LEU A CA 1
ATOM 1358 C C . LEU A 1 179 ? 25.374 21.062 -11.960 1.00 7.74 174 LEU A C 1
ATOM 1359 O O . LEU A 1 179 ? 25.598 20.465 -13.020 1.00 7.25 174 LEU A O 1
ATOM 1364 N N . ASN A 1 180 ? 24.176 21.035 -11.369 1.00 7.20 175 ASN A N 1
ATOM 1365 C CA . ASN A 1 180 ? 23.100 20.206 -11.909 1.00 6.49 175 ASN A CA 1
ATOM 1366 C C . ASN A 1 180 ? 22.571 20.760 -13.229 1.00 6.59 175 ASN A C 1
ATOM 1367 O O . ASN A 1 180 ? 22.192 19.990 -14.119 1.00 7.40 175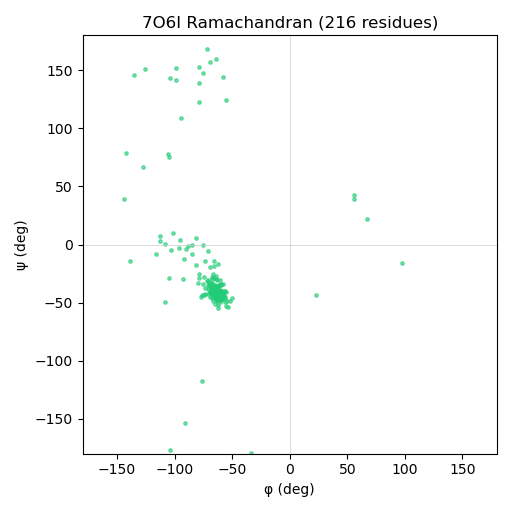 ASN A O 1
ATOM 1372 N N . PHE A 1 181 ? 22.525 22.087 -13.375 1.00 5.37 176 PHE A N 1
ATOM 1373 C CA . PHE A 1 181 ? 22.133 22.658 -14.661 1.00 5.25 176 PHE A CA 1
ATOM 1374 C C . PHE A 1 181 ? 23.146 22.288 -15.736 1.00 6.34 176 PHE A C 1
ATOM 1375 O O . PHE A 1 181 ? 22.777 22.030 -16.889 1.00 8.86 176 PHE A O 1
ATOM 1383 N N A SER A 1 182 ? 24.429 22.251 -15.372 0.31 6.33 177 SER A N 1
ATOM 1384 N N B SER A 1 182 ? 24.433 22.237 -15.378 0.69 6.46 177 SER A N 1
ATOM 1385 C CA A SER A 1 182 ? 25.456 21.812 -16.310 0.31 7.39 177 SER A CA 1
ATOM 1386 C CA B SER A 1 182 ? 25.436 21.812 -16.351 0.69 7.42 177 SER A CA 1
ATOM 1387 C C A SER A 1 182 ? 25.241 20.360 -16.716 0.31 8.51 177 SER A C 1
ATOM 1388 C C B SER A 1 182 ? 25.242 20.349 -16.727 0.69 8.57 177 SER A C 1
ATOM 1389 O O A SER A 1 182 ? 25.400 20.004 -17.889 0.31 6.64 177 SER A O 1
ATOM 1390 O O B SER A 1 182 ? 25.416 19.975 -17.893 0.69 6.67 177 SER A O 1
ATOM 1395 N N . VAL A 1 183 ? 24.873 19.507 -15.757 1.00 7.90 178 VAL A N 1
ATOM 1396 C CA . VAL A 1 183 ? 24.579 18.110 -16.067 1.00 7.14 178 VAL A CA 1
ATOM 1397 C C . VAL A 1 183 ? 23.348 18.019 -16.958 1.00 8.06 178 VAL A C 1
ATOM 1398 O O . VAL A 1 183 ? 23.294 17.202 -17.884 1.00 10.53 178 VAL A O 1
ATOM 1402 N N . PHE A 1 184 ? 22.343 18.863 -16.694 1.00 9.51 179 PHE A N 1
ATOM 1403 C CA . PHE A 1 184 ? 21.186 18.951 -17.581 1.00 6.96 179 PHE A CA 1
ATOM 1404 C C . PHE A 1 184 ? 21.617 19.240 -19.015 1.00 9.08 179 PHE A C 1
ATOM 1405 O O . PHE A 1 184 ? 21.172 18.575 -19.958 1.00 9.16 179 PHE A O 1
ATOM 1413 N N . HIS A 1 185 ? 22.482 20.243 -19.197 1.00 7.03 180 HIS A N 1
ATOM 1414 C CA . HIS A 1 185 ? 22.930 20.591 -20.541 1.00 7.26 180 HIS A CA 1
ATOM 1415 C C . HIS A 1 185 ? 23.641 19.419 -21.202 1.00 9.84 180 HIS A C 1
ATOM 1416 O O . HIS A 1 185 ? 23.440 19.148 -22.395 1.00 8.45 180 HIS A O 1
ATOM 1423 N N . TYR A 1 186 ? 24.487 18.718 -20.447 1.00 5.79 181 TYR A N 1
ATOM 1424 C CA . TYR A 1 186 ? 25.311 17.668 -21.037 1.00 9.69 181 TYR A CA 1
ATOM 1425 C C . TYR A 1 186 ? 24.505 16.400 -21.299 1.00 15.04 181 TYR A C 1
ATOM 1426 O O . TYR A 1 186 ? 24.610 15.795 -22.372 1.00 11.62 181 TYR A O 1
ATOM 1435 N N . GLU A 1 187 ? 23.698 15.984 -20.330 1.00 11.41 182 GLU A N 1
ATOM 1436 C CA . GLU A 1 187 ? 23.066 14.673 -20.385 1.00 12.91 182 GLU A CA 1
ATOM 1437 C C . GLU A 1 187 ? 21.681 14.701 -21.016 1.00 15.79 182 GLU A C 1
ATOM 1438 O O . GLU A 1 187 ? 21.268 13.710 -21.628 1.00 15.88 182 GLU A O 1
ATOM 1444 N N . ILE A 1 188 ? 20.956 15.806 -20.899 1.00 8.57 183 ILE A N 1
ATOM 1445 C CA . ILE A 1 188 ? 19.558 15.880 -21.309 1.00 9.39 183 ILE A CA 1
ATOM 1446 C C . ILE A 1 188 ? 19.389 16.711 -22.574 1.00 16.74 183 ILE A C 1
ATOM 1447 O O . ILE A 1 188 ? 18.722 16.289 -23.519 1.00 11.27 183 ILE A O 1
ATOM 1452 N N . ALA A 1 189 ? 19.972 17.907 -22.598 1.00 10.55 184 ALA A N 1
ATOM 1453 C CA . ALA A 1 189 ? 19.722 18.876 -23.655 1.00 10.63 184 ALA A CA 1
ATOM 1454 C C . ALA A 1 189 ? 20.651 18.724 -24.853 1.00 7.12 184 ALA A C 1
ATOM 1455 O O . ALA A 1 189 ? 20.512 19.484 -25.816 1.00 13.17 184 ALA A O 1
ATOM 1457 N N . ASN A 1 190 ? 21.589 17.778 -24.818 1.00 9.17 185 ASN A N 1
ATOM 1458 C CA . ASN A 1 190 ? 22.539 17.575 -25.918 1.00 14.59 185 ASN A CA 1
ATOM 1459 C C . ASN A 1 190 ? 23.295 18.869 -26.223 1.00 19.14 185 ASN A C 1
ATOM 1460 O O . ASN A 1 190 ? 23.489 19.248 -27.381 1.00 15.22 185 ASN A O 1
ATOM 1465 N N . SER A 1 191 ? 23.720 19.565 -25.170 1.00 8.91 186 SER A N 1
ATOM 1466 C CA . SER A 1 191 ? 24.471 20.815 -25.292 1.00 10.19 186 SER A CA 1
ATOM 1467 C C . SER A 1 191 ? 25.747 20.715 -24.464 1.00 9.24 186 SER A C 1
ATOM 1468 O O . SER A 1 191 ? 25.907 21.419 -23.460 1.00 9.02 186 SER A O 1
ATOM 1471 N N . PRO A 1 192 ? 26.679 19.841 -24.854 1.00 10.32 187 PRO A N 1
ATOM 1472 C CA . PRO A 1 192 ? 27.894 19.675 -24.041 1.00 10.33 187 PRO A CA 1
ATOM 1473 C C . PRO A 1 192 ? 28.739 20.931 -23.961 1.00 9.35 187 PRO A C 1
ATOM 1474 O O . PRO A 1 192 ? 29.420 21.146 -22.950 1.00 10.06 187 PRO A O 1
ATOM 1478 N N . GLU A 1 193 ? 28.721 21.774 -24.994 1.00 8.39 188 GLU A N 1
ATOM 1479 C CA . GLU A 1 193 ? 29.515 22.995 -24.936 1.00 11.94 188 GLU A CA 1
ATOM 1480 C C . GLU A 1 193 ? 28.942 23.968 -23.915 1.00 13.49 188 GLU A C 1
ATOM 1481 O O . GLU A 1 193 ? 29.693 24.614 -23.173 1.00 9.44 188 GLU A O 1
ATOM 1487 N N . GLU A 1 194 ? 27.611 24.074 -23.849 1.00 7.40 189 GLU A N 1
ATOM 1488 C CA . GLU A 1 194 ? 26.999 24.899 -22.813 1.00 6.11 189 GLU A CA 1
ATOM 1489 C C . GLU A 1 194 ? 27.293 24.332 -21.431 1.00 8.80 189 GLU A C 1
ATOM 1490 O O . GLU A 1 194 ? 27.542 25.082 -20.479 1.00 7.91 189 GLU A O 1
ATOM 1496 N N . ALA A 1 195 ? 27.276 23.004 -21.308 1.00 9.79 190 ALA A N 1
ATOM 1497 C CA . ALA A 1 195 ? 27.598 22.355 -20.040 1.00 8.31 190 ALA A CA 1
ATOM 1498 C C . ALA A 1 195 ? 29.008 22.703 -19.577 1.00 9.84 190 ALA A C 1
ATOM 1499 O O . ALA A 1 195 ? 29.229 23.043 -18.406 1.00 7.28 190 ALA A O 1
ATOM 1501 N N . ILE A 1 196 ? 29.981 22.608 -20.486 1.00 10.71 191 ILE A N 1
ATOM 1502 C CA . ILE A 1 196 ? 31.371 22.886 -20.137 1.00 9.22 191 ILE A CA 1
ATOM 1503 C C . ILE A 1 196 ? 31.551 24.362 -19.802 1.00 6.70 191 ILE A C 1
ATOM 1504 O O . ILE A 1 196 ? 32.236 24.717 -18.835 1.00 7.76 191 ILE A O 1
ATOM 1509 N N . SER A 1 197 ? 30.925 25.244 -20.582 1.00 8.06 192 SER A N 1
ATOM 1510 C CA . SER A 1 197 ? 31.089 26.675 -20.353 1.00 8.23 192 SER A CA 1
ATOM 1511 C C . SER A 1 197 ? 30.500 27.091 -19.012 1.00 11.63 192 SER A C 1
ATOM 1512 O O . SER A 1 197 ? 31.098 27.892 -18.281 1.00 9.98 192 SER A O 1
ATOM 1515 N N . LEU A 1 198 ? 29.330 26.556 -18.666 1.00 6.26 193 LEU A N 1
ATOM 1516 C CA . LEU A 1 198 ? 28.746 26.877 -17.370 1.00 10.24 193 LEU A CA 1
ATOM 1517 C C . LEU A 1 198 ? 29.629 26.380 -16.232 1.00 8.67 193 LEU A C 1
ATOM 1518 O O . LEU A 1 198 ? 29.876 27.110 -15.264 1.00 10.69 193 LEU A O 1
ATOM 1523 N N . ALA A 1 199 ? 30.126 25.145 -16.335 1.00 10.41 194 ALA A N 1
ATOM 1524 C CA . ALA A 1 199 ? 30.942 24.587 -15.259 1.00 8.25 194 ALA A CA 1
ATOM 1525 C C . ALA A 1 199 ? 32.230 25.382 -15.066 1.00 10.28 194 ALA A C 1
ATOM 1526 O O . ALA A 1 199 ? 32.628 25.656 -13.927 1.00 9.97 194 ALA A O 1
ATOM 1528 N N . LYS A 1 200 ? 32.889 25.761 -16.167 1.00 8.93 195 LYS A N 1
ATOM 1529 C CA . LYS A 1 200 ? 34.126 26.542 -16.087 1.00 11.01 195 LYS A CA 1
ATOM 1530 C C . LYS A 1 200 ? 33.881 27.917 -15.485 1.00 7.79 195 LYS A C 1
ATOM 1531 O O . LYS A 1 200 ? 34.594 28.343 -14.569 1.00 10.49 195 LYS A O 1
ATOM 1537 N N . THR A 1 201 ? 32.897 28.644 -16.019 1.00 8.45 196 THR A N 1
ATOM 1538 C CA . THR A 1 201 ? 32.589 29.973 -15.501 1.00 9.43 196 THR A CA 1
ATOM 1539 C C . THR A 1 201 ? 32.185 29.914 -14.030 1.00 10.03 196 THR A C 1
ATOM 1540 O O . THR A 1 201 ? 32.608 30.757 -13.227 1.00 8.17 196 THR A O 1
ATOM 1544 N N . THR A 1 202 ? 31.388 28.911 -13.654 1.00 7.63 197 THR A N 1
ATOM 1545 C CA . THR A 1 202 ? 30.996 28.759 -12.253 1.00 7.27 197 THR A CA 1
ATOM 1546 C C . THR A 1 202 ? 32.209 28.521 -11.367 1.00 10.12 197 THR A C 1
ATOM 1547 O O . THR A 1 202 ? 32.353 29.143 -10.306 1.00 11.91 197 THR A O 1
ATOM 1551 N N . PHE A 1 203 ? 33.096 27.618 -11.790 1.00 7.43 198 PHE A N 1
ATOM 1552 C CA . PHE A 1 203 ? 34.280 27.304 -10.998 1.00 8.16 198 PHE A CA 1
ATOM 1553 C C . PHE A 1 203 ? 35.177 28.527 -10.849 1.00 8.36 198 PHE A C 1
ATOM 1554 O O . PHE A 1 203 ? 35.635 28.847 -9.746 1.00 8.19 198 PHE A O 1
ATOM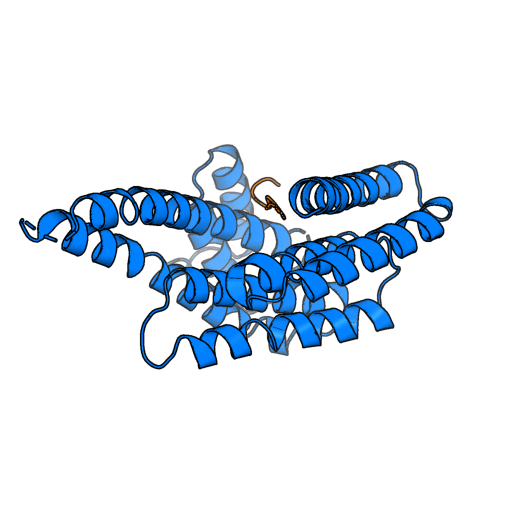 1562 N N . ASP A 1 204 ? 35.434 29.225 -11.958 1.00 10.23 199 ASP A N 1
ATOM 1563 C CA . ASP A 1 204 ? 36.361 30.350 -11.935 1.00 12.83 199 ASP A CA 1
ATOM 1564 C C . ASP A 1 204 ? 35.825 31.496 -11.086 1.00 8.58 199 ASP A C 1
ATOM 1565 O O . ASP A 1 204 ? 36.583 32.127 -10.342 1.00 10.53 199 ASP A O 1
ATOM 1570 N N . GLU A 1 205 ? 34.525 31.783 -11.173 1.00 5.16 200 GLU A N 1
ATOM 1571 C CA . GLU A 1 205 ? 33.986 32.866 -10.357 1.00 7.15 200 GLU A CA 1
ATOM 1572 C C . GLU A 1 205 ? 33.930 32.492 -8.881 1.00 10.16 200 GLU A C 1
ATOM 1573 O O . GLU A 1 205 ? 34.072 33.367 -8.019 1.00 9.69 200 GLU A O 1
ATOM 1579 N N . ALA A 1 206 ? 33.743 31.209 -8.565 1.00 5.71 201 ALA A N 1
ATOM 1580 C CA . ALA A 1 206 ? 33.818 30.794 -7.169 1.00 6.95 201 ALA A CA 1
ATOM 1581 C C . ALA A 1 206 ? 35.245 30.895 -6.646 1.00 11.20 201 ALA A C 1
ATOM 1582 O O . ALA A 1 206 ? 35.469 31.342 -5.517 1.00 10.22 201 ALA A O 1
ATOM 1584 N N . MET A 1 207 ? 36.222 30.486 -7.458 1.00 6.60 202 MET A N 1
ATOM 1585 C CA . MET A 1 207 ? 37.614 30.524 -7.026 1.00 9.99 202 MET A CA 1
ATOM 1586 C C . MET A 1 207 ? 38.005 31.938 -6.612 1.00 10.37 202 MET A C 1
ATOM 1587 O O . MET A 1 207 ? 38.696 32.138 -5.604 1.00 8.29 202 MET A O 1
ATOM 1592 N N . ALA A 1 208 ? 37.540 32.936 -7.368 1.00 7.05 203 ALA A N 1
ATOM 1593 C CA . ALA A 1 208 ? 37.899 34.323 -7.098 1.00 6.62 203 ALA A CA 1
ATOM 1594 C C . ALA A 1 208 ? 37.205 34.886 -5.864 1.00 11.87 203 ALA A C 1
ATOM 1595 O O . ALA A 1 208 ? 37.605 35.950 -5.382 1.00 10.37 203 ALA A O 1
ATOM 1597 N N . ASP A 1 209 ? 36.175 34.207 -5.352 1.00 8.09 204 ASP A N 1
ATOM 1598 C CA . ASP A 1 209 ? 35.419 34.663 -4.191 1.00 10.35 204 ASP A CA 1
ATOM 1599 C C . ASP A 1 209 ? 35.796 33.910 -2.917 1.00 10.12 204 ASP A C 1
ATOM 1600 O O . ASP A 1 209 ? 35.306 34.259 -1.836 1.00 11.33 204 ASP A O 1
ATOM 1605 N N . LEU A 1 210 ? 36.666 32.894 -3.017 1.00 8.74 205 LEU A N 1
ATOM 1606 C CA . LEU A 1 210 ? 36.993 32.065 -1.860 1.00 13.83 205 LEU A CA 1
ATOM 1607 C C . LEU A 1 210 ? 37.682 32.862 -0.761 1.00 10.00 205 LEU A C 1
ATOM 1608 O O . LEU A 1 210 ? 37.534 32.539 0.422 1.00 10.95 205 LEU A O 1
ATOM 1613 N N . HIS A 1 211 ? 38.426 33.905 -1.126 1.00 7.44 206 HIS A N 1
ATOM 1614 C CA . HIS A 1 211 ? 39.172 34.671 -0.132 1.00 11.52 206 HIS A CA 1
ATOM 1615 C C . HIS A 1 211 ? 38.265 35.335 0.900 1.00 15.98 206 HIS A C 1
ATOM 1616 O O . HIS A 1 211 ? 38.747 35.732 1.968 1.00 14.47 206 HIS A O 1
ATOM 1623 N N . THR A 1 212 ? 36.968 35.449 0.616 1.00 10.92 207 THR A N 1
ATOM 1624 C CA . THR A 1 212 ? 36.023 36.100 1.514 1.00 17.93 207 THR A CA 1
ATOM 1625 C C . THR A 1 212 ? 35.470 35.174 2.588 1.00 15.54 207 THR A C 1
ATOM 1626 O O . THR A 1 212 ? 34.776 35.653 3.493 1.00 14.19 207 THR A O 1
ATOM 1630 N N . LEU A 1 213 ? 35.756 33.878 2.514 1.00 12.00 208 LEU A N 1
ATOM 1631 C CA . LEU A 1 213 ? 35.052 32.876 3.301 1.00 13.19 208 LEU A CA 1
ATOM 1632 C C . LEU A 1 213 ? 35.824 32.475 4.552 1.00 19.26 208 LEU A C 1
ATOM 1633 O O . LEU A 1 213 ? 37.055 32.532 4.599 1.00 16.44 208 LEU A O 1
ATOM 1638 N N . SER A 1 214 ? 35.070 32.056 5.565 1.00 15.04 209 SER A N 1
ATOM 1639 C CA . SER A 1 214 ? 35.629 31.408 6.736 1.00 18.49 209 SER A CA 1
ATOM 1640 C C . SER A 1 214 ? 36.111 30.002 6.383 1.00 20.31 209 SER A C 1
ATOM 1641 O O . SER A 1 214 ? 35.813 29.459 5.313 1.00 14.76 209 SER A O 1
ATOM 1644 N N . GLU A 1 215 ? 36.858 29.408 7.317 1.00 14.64 210 GLU A N 1
ATOM 1645 C CA . GLU A 1 215 ? 37.367 28.053 7.124 1.00 17.86 210 GLU A CA 1
ATOM 1646 C C . GLU A 1 215 ? 36.240 27.067 6.843 1.00 16.34 210 GLU A C 1
ATOM 1647 O O . GLU A 1 215 ? 36.377 26.182 5.990 1.00 17.90 210 GLU A O 1
ATOM 1653 N N . ASP A 1 216 ? 35.113 27.207 7.542 1.00 18.38 211 ASP A N 1
ATOM 1654 C CA . ASP A 1 216 ? 34.016 26.259 7.363 1.00 22.34 211 ASP A CA 1
ATOM 1655 C C . ASP A 1 216 ? 33.296 26.483 6.037 1.00 13.91 211 ASP A C 1
ATOM 1656 O O . ASP A 1 216 ? 32.958 25.521 5.337 1.00 18.64 211 ASP A O 1
ATOM 1661 N N . SER A 1 217 ? 33.051 27.743 5.676 1.00 15.74 212 SER A N 1
ATOM 1662 C CA 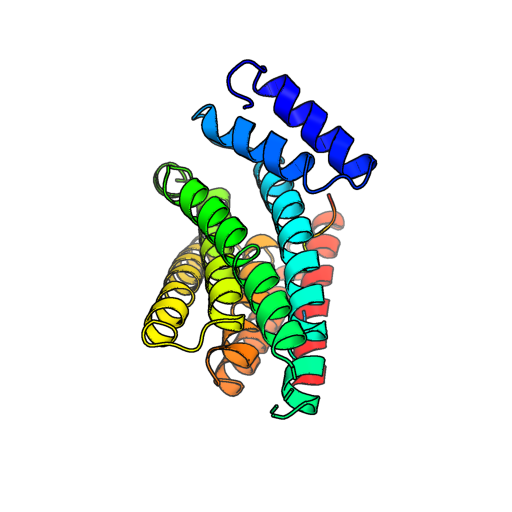. SER A 1 217 ? 32.411 28.035 4.397 1.00 15.08 212 SER A CA 1
ATOM 1663 C C . SER A 1 217 ? 33.329 27.684 3.231 1.00 20.50 212 SER A C 1
ATOM 1664 O O . SER A 1 217 ? 32.864 27.224 2.182 1.00 13.82 212 SER A O 1
ATOM 1667 N N . TYR A 1 218 ? 34.634 27.899 3.402 1.00 13.35 213 TYR A N 1
ATOM 1668 C CA . TYR A 1 218 ? 35.611 27.493 2.395 1.00 14.15 213 TYR A CA 1
ATOM 1669 C C . TYR A 1 218 ? 35.506 26.002 2.095 1.00 13.57 213 TYR A C 1
ATOM 1670 O O . TYR A 1 218 ? 35.501 25.590 0.930 1.00 13.34 213 TYR A O 1
ATOM 1679 N N . LYS A 1 219 ? 35.421 25.175 3.142 1.00 13.49 214 LYS A N 1
ATOM 1680 C CA . LYS A 1 219 ? 35.288 23.736 2.937 1.00 13.32 214 LYS A CA 1
ATOM 1681 C C . LYS A 1 219 ? 33.994 23.397 2.208 1.00 10.62 214 LYS A C 1
ATOM 1682 O O . LYS A 1 219 ? 33.986 22.542 1.315 1.00 15.85 214 LYS A O 1
ATOM 1685 N N . ASP A 1 220 ? 32.890 24.051 2.584 1.00 11.58 215 ASP A N 1
ATOM 1686 C CA . ASP A 1 220 ? 31.605 23.799 1.932 1.00 13.95 215 ASP A CA 1
ATOM 1687 C C . ASP A 1 220 ? 31.679 24.086 0.437 1.00 19.08 215 ASP A C 1
ATOM 1688 O O . ASP A 1 220 ? 31.211 23.292 -0.387 1.00 11.87 215 ASP A O 1
ATOM 1693 N N . SER A 1 221 ? 32.262 25.228 0.071 1.00 12.63 216 SER A N 1
ATOM 1694 C CA . SER A 1 221 ? 32.268 25.640 -1.330 1.00 11.57 216 SER A CA 1
ATOM 1695 C C . SER A 1 221 ? 33.257 24.823 -2.152 1.00 10.33 216 SER A C 1
ATOM 1696 O O . SER A 1 221 ? 32.939 24.396 -3.269 1.00 9.06 216 SER A O 1
ATOM 1699 N N . THR A 1 222 ? 34.461 24.592 -1.625 1.00 10.36 217 THR A N 1
ATOM 1700 C CA . THR A 1 222 ? 35.454 23.866 -2.407 1.00 7.43 217 THR A CA 1
ATOM 1701 C C . THR A 1 222 ? 35.026 22.425 -2.661 1.00 11.70 217 THR A C 1
ATOM 1702 O O . THR A 1 222 ? 35.399 21.845 -3.687 1.00 11.47 217 THR A O 1
ATOM 1706 N N . LEU A 1 223 ? 34.234 21.838 -1.760 1.00 13.09 218 LEU A N 1
ATOM 1707 C CA . LEU A 1 223 ? 33.718 20.495 -2.004 1.00 13.63 218 LEU A CA 1
ATOM 1708 C C . LEU A 1 223 ? 32.897 20.459 -3.287 1.00 10.15 218 LEU A C 1
ATOM 1709 O O . LEU A 1 223 ? 33.048 19.548 -4.112 1.00 13.09 218 LEU A O 1
ATOM 1714 N N . ILE A 1 224 ? 32.017 21.444 -3.473 1.00 9.03 219 ILE A N 1
ATOM 1715 C CA . ILE A 1 224 ? 31.185 21.450 -4.672 1.00 11.62 219 ILE A CA 1
ATOM 1716 C C . ILE A 1 224 ? 31.994 21.877 -5.887 1.00 13.15 219 ILE A C 1
ATOM 1717 O O . ILE A 1 224 ? 31.763 21.376 -6.992 1.00 11.67 219 ILE A O 1
ATOM 1722 N N . MET A 1 225 ? 32.961 22.789 -5.720 1.00 13.62 220 MET A N 1
ATOM 1723 C CA . MET A 1 225 ? 33.819 23.124 -6.851 1.00 9.02 220 MET A CA 1
ATOM 1724 C C . MET A 1 225 ? 34.571 21.899 -7.353 1.00 13.05 220 MET A C 1
ATOM 1725 O O . MET A 1 225 ? 34.815 21.774 -8.558 1.00 9.98 220 MET A O 1
ATOM 1730 N N . GLN A 1 226 ? 34.938 20.981 -6.452 1.00 9.37 221 GLN A N 1
ATOM 1731 C CA . GLN A 1 226 ? 35.613 19.764 -6.893 1.00 10.18 221 GLN A CA 1
ATOM 1732 C C . GLN A 1 226 ? 34.704 18.925 -7.784 1.00 11.24 221 GLN A C 1
ATOM 1733 O O . GLN A 1 226 ? 35.170 18.303 -8.747 1.00 15.49 221 GLN A O 1
ATOM 1739 N N . LEU A 1 227 ? 33.403 18.898 -7.482 1.00 8.33 222 LEU A N 1
ATOM 1740 C CA . LEU A 1 227 ? 32.459 18.187 -8.341 1.00 10.11 222 LEU A CA 1
ATOM 1741 C C . LEU A 1 227 ? 32.383 18.821 -9.725 1.00 11.55 222 LEU A C 1
ATOM 1742 O O . LEU A 1 227 ? 32.292 18.112 -10.736 1.00 10.06 222 LEU A O 1
ATOM 1747 N N . LEU A 1 228 ? 32.392 20.156 -9.790 1.00 12.86 223 LEU A N 1
ATOM 1748 C CA . LEU A 1 228 ? 32.458 20.825 -11.085 1.00 8.06 223 LEU A CA 1
ATOM 1749 C C . LEU A 1 228 ? 33.727 20.439 -11.829 1.00 11.42 223 LEU A C 1
ATOM 1750 O O . LEU A 1 228 ? 33.689 20.148 -13.029 1.00 7.47 223 LEU A O 1
ATOM 1755 N N . ARG A 1 229 ? 34.863 20.420 -11.128 1.00 12.22 224 ARG A N 1
ATOM 1756 C CA . ARG A 1 229 ? 36.121 20.058 -11.775 1.00 12.18 224 ARG A CA 1
ATOM 1757 C C . ARG A 1 229 ? 36.107 18.602 -12.229 1.00 9.58 224 ARG A C 1
ATOM 1758 O O . ARG A 1 229 ? 36.626 18.278 -13.304 1.00 13.12 224 ARG A O 1
ATOM 1766 N N . ASP A 1 230 ? 35.510 17.712 -11.428 1.00 14.01 225 ASP A N 1
ATOM 1767 C CA . ASP A 1 230 ? 35.412 16.304 -11.818 1.00 9.22 225 ASP A CA 1
ATOM 1768 C C . ASP A 1 230 ? 34.662 16.148 -13.135 1.00 12.11 225 ASP A C 1
ATOM 1769 O O . ASP A 1 230 ? 35.055 15.348 -13.994 1.00 11.28 225 ASP A O 1
ATOM 1774 N N . ASN A 1 231 ? 33.568 16.896 -13.303 1.00 9.47 226 ASN A N 1
ATOM 1775 C CA . ASN A 1 231 ? 32.792 16.818 -14.536 1.00 10.71 226 ASN A CA 1
ATOM 1776 C C . ASN A 1 231 ? 33.575 17.374 -15.717 1.00 12.47 226 ASN A C 1
ATOM 1777 O O . ASN A 1 231 ? 33.558 16.793 -16.808 1.00 14.13 226 ASN A O 1
ATOM 1782 N N . LEU A 1 232 ? 34.258 18.504 -15.520 1.00 10.62 227 LEU A N 1
ATOM 1783 C CA . LEU A 1 232 ? 35.071 19.076 -16.591 1.00 13.66 227 LEU A CA 1
ATOM 1784 C C . LEU A 1 232 ? 36.159 18.108 -17.036 1.00 17.76 227 LEU A C 1
ATOM 1785 O O . LEU A 1 232 ? 36.443 17.988 -18.234 1.00 16.79 227 LEU A O 1
ATOM 1790 N N . THR A 1 233 ? 36.782 17.413 -16.082 1.00 14.29 228 THR A N 1
ATOM 1791 C CA . THR A 1 233 ? 37.785 16.409 -16.429 1.00 17.94 228 THR A CA 1
ATOM 1792 C C . THR A 1 233 ? 37.178 15.306 -17.284 1.00 27.11 228 THR A C 1
ATOM 1793 O O . THR A 1 233 ? 37.800 14.829 -18.242 1.00 22.55 228 THR A O 1
ATOM 1797 N N . LEU A 1 234 ? 35.953 14.901 -16.962 1.00 18.70 229 LEU A N 1
ATOM 1798 C CA . LEU A 1 234 ? 35.292 13.862 -17.736 1.00 22.68 229 LEU A CA 1
ATOM 1799 C C . LEU A 1 234 ? 34.861 14.371 -19.107 1.00 28.29 229 LEU A C 1
ATOM 1800 O O . LEU A 1 234 ? 34.865 13.607 -20.079 1.00 20.54 229 LEU A O 1
ATOM 1805 N N . TRP A 1 235 ? 34.517 15.655 -19.213 1.00 16.04 230 TRP A N 1
ATOM 1806 C CA . TRP A 1 235 ? 33.938 16.206 -20.433 1.00 23.15 230 TRP A CA 1
ATOM 1807 C C . TRP A 1 235 ? 34.970 16.775 -21.396 1.00 25.30 230 TRP A C 1
ATOM 1808 O O . TRP A 1 235 ? 34.622 17.069 -22.544 1.00 21.89 230 TRP A O 1
ATOM 1819 N N . THR A 1 236 ? 36.210 16.9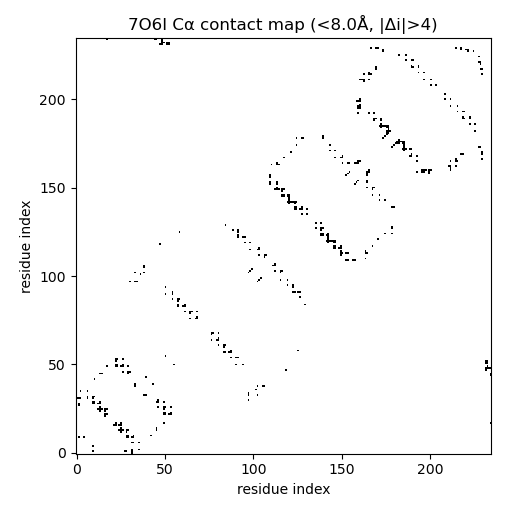62 -20.962 1.00 25.10 231 THR A N 1
ATOM 1820 C CA . THR A 1 236 ? 37.227 17.554 -21.822 1.00 29.80 231 THR A CA 1
ATOM 1821 C C . THR A 1 236 ? 38.471 16.674 -21.911 1.00 43.06 231 THR A C 1
ATOM 1822 O O . THR A 1 236 ? 38.463 15.517 -21.485 1.00 50.26 231 THR A O 1
ATOM 1827 N N . ALA B 2 5 ? 28.715 11.742 -15.797 1.00 54.18 43 ALA P N 1
ATOM 1828 C CA . ALA B 2 5 ? 28.850 12.988 -15.049 1.00 45.82 43 ALA P CA 1
ATOM 1829 C C . ALA B 2 5 ? 28.044 12.946 -13.762 1.00 44.58 43 ALA P C 1
ATOM 1830 O O . ALA B 2 5 ? 26.992 12.309 -13.695 1.00 57.79 43 ALA P O 1
ATOM 1832 N N . GLY B 2 6 ? 28.538 13.642 -12.746 1.00 30.50 44 GLY P N 1
ATOM 1833 C CA . GLY B 2 6 ? 27.889 13.645 -11.455 1.00 29.81 44 GLY P CA 1
ATOM 1834 C C . GLY B 2 6 ? 27.112 14.906 -11.140 1.00 23.77 44 GLY P C 1
ATOM 1835 O O . GLY B 2 6 ? 27.643 16.013 -11.179 1.00 15.24 44 GLY P O 1
ATOM 1846 N N . ILE B 2 8 ? 24.792 16.771 -8.014 1.00 9.82 46 ILE 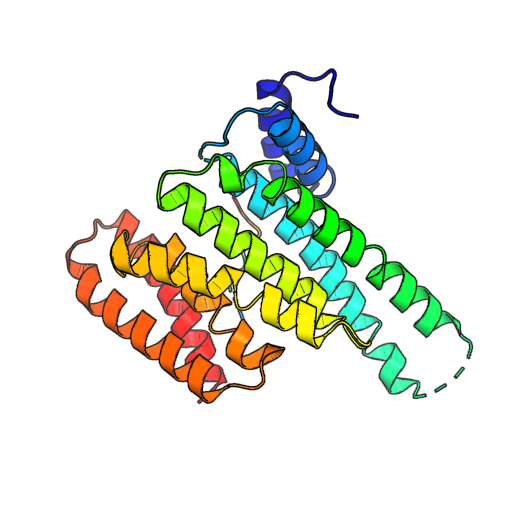P N 1
ATOM 1847 C CA . ILE B 2 8 ? 24.974 16.815 -6.572 1.00 16.39 46 ILE P CA 1
ATOM 1848 C C . ILE B 2 8 ? 24.497 15.490 -5.990 1.00 18.92 46 ILE P C 1
ATOM 1849 O O . ILE B 2 8 ? 23.350 15.096 -6.217 1.00 21.90 46 ILE P O 1
ATOM 1854 N N . PRO B 2 9 ? 25.379 14.781 -5.274 1.00 23.80 47 PRO P N 1
ATOM 1855 C CA . PRO B 2 9 ? 24.962 13.495 -4.674 1.00 19.92 47 PRO P CA 1
ATOM 1856 C C . PRO B 2 9 ? 23.707 13.634 -3.823 1.00 32.35 47 PRO P C 1
ATOM 1857 O O . PRO B 2 9 ? 22.721 12.922 -4.053 1.00 38.25 47 PRO P O 1
ATOM 1861 N N . GLY B 2 10 ? 23.707 14.546 -2.856 1.00 17.16 48 GLY P N 1
ATOM 1862 C CA . GLY B 2 10 ? 22.460 14.968 -2.243 1.00 26.94 48 GLY P CA 1
ATOM 1863 C C . GLY B 2 10 ? 21.748 13.916 -1.420 1.00 37.48 48 GLY P C 1
ATOM 1864 O O . GLY B 2 10 ? 20.538 14.038 -1.193 1.00 28.90 48 GLY P O 1
ATOM 1865 N N . ARG B 2 11 ? 22.458 12.894 -0.941 1.00 24.84 49 ARG P N 1
ATOM 1866 C CA . ARG B 2 11 ? 21.804 11.779 -0.266 1.00 27.31 49 ARG P CA 1
ATOM 1867 C C . ARG B 2 11 ? 22.120 11.690 1.225 1.00 31.68 49 ARG P C 1
ATOM 1868 O O . ARG B 2 11 ? 21.716 10.717 1.869 1.00 21.83 49 ARG P O 1
ATOM 1876 N N . ARG B 2 12 ? 22.806 12.679 1.802 1.00 31.27 50 ARG P N 1
ATOM 1877 C CA . ARG B 2 12 ? 23.175 12.614 3.211 1.00 29.83 50 ARG P CA 1
ATOM 1878 C C . ARG B 2 12 ? 22.897 13.942 3.902 1.00 36.13 50 ARG P C 1
ATOM 1879 O O . ARG B 2 12 ? 23.046 15.007 3.299 1.00 32.80 50 ARG P O 1
ATOM 1881 N N . SER B 2 13 ? 22.501 13.864 5.173 1.00 46.86 51 SER P N 1
ATOM 1882 C CA . SER B 2 13 ? 22.218 15.034 6.014 1.00 39.87 51 SER P CA 1
ATOM 1883 C C . SER B 2 13 ? 21.005 15.811 5.515 1.00 29.52 51 SER P C 1
ATOM 1884 O O . SER B 2 13 ? 20.044 16.023 6.261 1.00 38.33 51 SER P O 1
#

Nearest PDB structures (foldseek):
  7bgv-assembly1_A  TM=1.004E+00  e=1.352E-27  Homo sapiens
  5btv-assembly1_A-2  TM=1.002E+00  e=1.622E-27  Homo sapiens
  7o6j-assembly1_A-2  TM=9.998E-01  e=4.411E-27  Homo sapiens
  6siq-assembly1_A-2  TM=9.977E-01  e=3.848E-27  Homo sapiens
  6fav-assembly1_C-2  TM=9.782E-01  e=9.131E-27  Homo sapiens

B-factor: mean 16.51, std 11.55, range [2.91, 88.24]

Solvent-accessible surface area: 12280 Å² total

Secondary structure (DSSP, 8-state):
--TTS-HHHHHHHHHHHHHTT-HHHHHHHHHHHHTT-PPP--HHHHHHHHHHHHHHHHHHHHHHHHHHHHHH---HHHHHHHHHHHHHHHHHHHHHHHIIIIITTT--SHHHHHHHHHHHHHHHHHHHHH--STTHHHHHHHHHHHHHHHHHHHHHHS-TT-HHHHHHHHHHHHIIIIISS-HHHHHHHHHHHHHHHHTTGGGS-HHHHHHHHHHHHHHHHHHHHH-/--------

Sequence (235 aa):
AMGSMERASLIQKAKLAEQAERYEEDMAAFMKGAVEKGEELSEERNLLSVAYKNVVGGQRAAWRVLSSSIEQKSNGPEVREYREKVETEELQGVCDTVLGLLDSHLIKEAGDAESRVFYLKMKGDYYRYLAEVATGDDKKRIIDSARRSAYQEAMDISKKEMPPTNPIRLGLALNFSSVFHYEIANSPEEAISLAKTTFDEAMADLHTLSEDSYKDSTLIMQLLRDNLTLWTAGIPGRRS

Radius of gyration: 18.33 Å; Cα contacts (8 Å, |Δi|>4): 270; chains: 2; bounding box: 42×51×44 Å

Foldseek 3Di:
DCQPPDLVVLQVVLVVCVVVVVLVSNLVSLLSNLVVPDAADVSLVSNVVSLCVVLVVLLVVLVVLVVVVVVVCVCVSVVVSVVSLVVSLVSLVSLLVSVVVPHQVPDDDLVSNLSSLLSQLVSLLSNLVPDDDPCNVVSLVSSVVSLVVSQVSCVVHHQLQPLSNLVSLLVVLVSCVPRVVNPVVSLVSLVVSLVSNVVVLVVDDPVSNVSRVVSNVSSVVVNVVSD/DAPPPDDD